Protein AF-A0A3B9HPH9-F1 (afdb_monomer)

Nearest PDB structures (foldseek):
  5h6b-assembly1_A  TM=6.277E-01  e=6.077E-06  Streptomyces sp. W007
  3d2b-assembly2_B  TM=8.649E-01  e=1.645E-03  Bacillus subtilis
  3w9u-assembly1_A  TM=7.153E-01  e=4.980E-03  Proteus mirabilis HI4320
  1ig8-assembly1_A  TM=4.641E-01  e=2.999E+00  Saccharomyces cerevisiae
  3o5b-assembly1_A  TM=4.690E-01  e=3.392E+00  Kluyveromyces lactis

Structure (mmCIF, N/CA/C/O backbone):
data_AF-A0A3B9HPH9-F1
#
_entry.id   AF-A0A3B9HPH9-F1
#
loop_
_atom_site.group_PDB
_atom_site.id
_atom_site.type_symbol
_atom_site.label_atom_id
_atom_site.label_alt_id
_atom_site.label_comp_id
_atom_site.label_asym_id
_atom_site.label_entity_id
_atom_site.label_seq_id
_atom_site.pdbx_PDB_ins_code
_atom_site.Cartn_x
_atom_site.Cartn_y
_atom_site.Cartn_z
_atom_site.occupancy
_atom_site.B_iso_or_equiv
_atom_site.auth_seq_id
_atom_site.auth_comp_id
_atom_site.auth_asym_id
_atom_site.auth_atom_id
_atom_site.pdbx_PDB_model_num
ATOM 1 N N . MET A 1 1 ? 60.632 -36.750 68.391 1.00 38.16 1 MET A N 1
ATOM 2 C CA . MET A 1 1 ? 61.030 -37.114 67.014 1.00 38.16 1 MET A CA 1
ATOM 3 C C . MET A 1 1 ? 59.780 -37.220 66.144 1.00 38.16 1 MET A C 1
ATOM 5 O O . MET A 1 1 ? 58.952 -38.070 66.415 1.00 38.16 1 MET A O 1
ATOM 9 N N . ASN A 1 2 ? 59.654 -36.315 65.165 1.00 38.56 2 ASN A N 1
ATOM 10 C CA . ASN A 1 2 ? 58.904 -36.409 63.898 1.00 38.56 2 ASN A CA 1
ATOM 11 C C . ASN A 1 2 ? 57.483 -37.022 63.851 1.00 38.56 2 ASN A C 1
ATOM 13 O O . ASN A 1 2 ? 57.345 -38.239 63.802 1.00 38.56 2 ASN A O 1
ATOM 17 N N . LYS A 1 3 ? 56.462 -36.184 63.579 1.00 37.44 3 LYS A N 1
ATOM 18 C CA . LYS A 1 3 ? 55.877 -36.015 62.219 1.00 37.44 3 LYS A CA 1
ATOM 19 C C . LYS A 1 3 ? 54.694 -35.021 62.187 1.00 37.44 3 LYS A C 1
ATOM 21 O O . LYS A 1 3 ? 53.642 -35.266 62.753 1.00 37.44 3 LYS A O 1
ATOM 26 N N . ASN A 1 4 ? 54.910 -33.929 61.449 1.00 40.41 4 ASN A N 1
ATOM 27 C CA . ASN A 1 4 ? 54.019 -33.253 60.494 1.00 40.41 4 ASN A CA 1
ATOM 28 C C . ASN A 1 4 ? 52.502 -33.154 60.763 1.00 40.41 4 ASN A C 1
ATOM 30 O O . ASN A 1 4 ? 51.742 -34.035 60.374 1.00 40.41 4 ASN A O 1
ATOM 34 N N . SER A 1 5 ? 52.050 -31.963 61.176 1.00 42.88 5 SER A N 1
ATOM 35 C CA . SER A 1 5 ? 50.717 -31.436 60.848 1.00 42.88 5 SER A CA 1
ATOM 36 C C . SER A 1 5 ? 50.855 -30.079 60.141 1.00 42.88 5 SER A C 1
ATOM 38 O O . SER A 1 5 ? 50.896 -29.018 60.765 1.00 42.88 5 SER A O 1
ATOM 40 N N . ARG A 1 6 ? 50.970 -30.094 58.814 1.00 44.00 6 ARG A N 1
ATOM 41 C CA . ARG A 1 6 ? 50.792 -28.904 57.973 1.00 44.00 6 ARG A CA 1
ATOM 42 C C . ARG A 1 6 ? 49.921 -29.273 56.781 1.00 44.00 6 ARG A C 1
ATOM 44 O O . ARG A 1 6 ? 50.058 -30.367 56.249 1.00 44.00 6 ARG A O 1
ATOM 51 N N . SER A 1 7 ? 49.123 -28.295 56.351 1.00 48.78 7 SER A N 1
ATOM 52 C CA . SER A 1 7 ? 48.393 -28.234 55.079 1.00 48.78 7 SER A CA 1
ATOM 53 C C . SER A 1 7 ? 47.026 -28.929 55.027 1.00 48.78 7 SER A C 1
ATOM 55 O O . SER A 1 7 ? 46.872 -29.962 54.385 1.00 48.78 7 SER A O 1
ATOM 57 N N . CYS A 1 8 ? 45.996 -28.293 55.593 1.00 46.16 8 CYS A N 1
ATOM 58 C CA . CYS A 1 8 ? 44.622 -28.476 55.101 1.00 46.16 8 CYS A CA 1
ATOM 59 C C . CYS A 1 8 ? 43.735 -27.249 55.388 1.00 46.16 8 CYS A C 1
ATOM 61 O O . CYS A 1 8 ? 42.650 -27.376 55.940 1.00 46.16 8 CYS A O 1
ATOM 63 N N . PHE A 1 9 ? 44.217 -26.036 55.088 1.00 42.84 9 PHE A N 1
ATOM 64 C CA . PHE A 1 9 ? 43.430 -24.808 55.316 1.00 42.84 9 PHE A CA 1
ATOM 65 C C . PHE A 1 9 ? 43.456 -23.792 54.162 1.00 42.84 9 PHE A C 1
ATOM 67 O O . PHE A 1 9 ? 42.865 -22.727 54.286 1.00 42.84 9 PHE A O 1
ATOM 74 N N . SER A 1 10 ? 44.081 -24.105 53.017 1.00 48.19 10 SER A N 1
ATOM 75 C CA . SER A 1 10 ? 44.115 -23.195 51.853 1.00 48.19 10 SER A CA 1
ATOM 76 C C . SER A 1 10 ? 43.225 -23.620 50.677 1.00 48.19 10 SER A C 1
ATOM 78 O O . SER A 1 10 ? 43.054 -22.851 49.736 1.00 48.19 10 SER A O 1
ATOM 80 N N . THR A 1 11 ? 42.603 -24.802 50.718 1.00 44.34 11 THR A N 1
ATOM 81 C CA . THR A 1 11 ? 41.829 -25.360 49.589 1.00 44.34 11 THR A CA 1
ATOM 82 C C . THR A 1 11 ? 40.310 -25.243 49.715 1.00 44.34 11 THR A C 1
ATOM 84 O O . THR A 1 11 ? 39.606 -25.580 48.764 1.00 44.34 11 THR A O 1
ATOM 87 N N . GLN A 1 12 ? 39.776 -24.742 50.837 1.00 45.06 12 GLN A N 1
ATOM 88 C CA . GLN A 1 12 ? 38.325 -24.540 50.988 1.00 45.06 12 GLN A CA 1
ATOM 89 C C . GLN A 1 12 ? 37.853 -23.115 50.666 1.00 45.06 12 GLN A C 1
ATOM 91 O O . GLN A 1 12 ? 36.741 -22.951 50.171 1.00 45.06 12 GLN A O 1
ATOM 96 N N . ILE A 1 13 ? 38.704 -22.095 50.819 1.00 48.50 13 ILE A N 1
ATOM 97 C CA . ILE A 1 13 ? 38.330 -20.707 50.483 1.00 48.50 13 ILE A CA 1
ATOM 98 C C . ILE A 1 13 ? 38.298 -20.495 48.957 1.00 48.50 13 ILE A C 1
ATOM 100 O O . ILE A 1 13 ? 37.419 -19.806 48.444 1.00 48.50 13 ILE A O 1
ATOM 104 N N . PHE A 1 14 ? 39.160 -21.180 48.196 1.00 44.84 14 PHE A N 1
ATOM 105 C CA . PHE A 1 14 ? 39.172 -21.077 46.730 1.00 44.84 14 PHE A CA 1
ATOM 106 C C . PHE A 1 14 ? 37.994 -21.775 46.028 1.00 44.84 14 PHE A C 1
ATOM 108 O O . PHE A 1 14 ? 37.660 -21.409 44.904 1.00 44.84 14 PHE A O 1
ATOM 115 N N . ARG A 1 15 ? 37.322 -22.742 46.672 1.00 45.03 15 ARG A N 1
ATOM 116 C CA . ARG A 1 15 ? 36.137 -23.413 46.100 1.00 45.03 15 ARG A CA 1
ATOM 117 C C . ARG A 1 15 ? 34.827 -22.667 46.369 1.00 45.03 15 ARG A C 1
ATOM 119 O O . ARG A 1 15 ? 33.928 -22.723 45.533 1.00 45.03 15 ARG A O 1
ATOM 126 N N . ALA A 1 16 ? 34.735 -21.927 47.476 1.00 46.00 16 ALA A N 1
ATOM 127 C CA . ALA A 1 16 ? 33.552 -21.128 47.799 1.00 46.00 16 ALA A CA 1
ATOM 128 C C . ALA A 1 16 ? 33.430 -19.871 46.913 1.00 46.00 16 ALA A C 1
ATOM 130 O O . ALA A 1 16 ? 32.334 -19.530 46.477 1.00 46.00 16 ALA A O 1
ATOM 131 N N . VAL A 1 17 ? 34.552 -19.233 46.559 1.00 49.59 17 VAL A N 1
ATOM 132 C CA . VAL A 1 17 ? 34.549 -18.042 45.686 1.00 49.59 17 VAL A CA 1
ATOM 133 C C . VAL A 1 17 ? 34.225 -18.399 44.227 1.00 49.59 17 VAL A C 1
ATOM 135 O O . VAL A 1 17 ? 33.518 -17.650 43.557 1.00 49.59 17 VAL A O 1
ATOM 138 N N . TYR A 1 18 ? 34.630 -19.581 43.747 1.00 45.41 18 TYR A N 1
ATOM 139 C CA . TYR A 1 18 ? 34.268 -20.048 42.401 1.00 45.41 18 TYR A CA 1
ATOM 140 C C . TYR A 1 18 ? 32.803 -20.496 42.273 1.00 45.41 18 TYR A C 1
ATOM 142 O O . TYR A 1 18 ? 32.224 -20.341 41.202 1.00 45.41 18 TYR A O 1
ATOM 150 N N . CYS A 1 19 ? 32.170 -20.987 43.346 1.00 42.38 19 CYS A N 1
ATOM 151 C CA . CYS A 1 19 ? 30.736 -21.302 43.313 1.00 42.38 19 CYS A CA 1
ATOM 152 C C . CYS A 1 19 ? 29.857 -20.041 43.334 1.00 42.38 19 CYS A C 1
ATOM 154 O O . CYS A 1 19 ? 28.830 -20.016 42.662 1.00 42.38 19 CYS A O 1
ATOM 156 N N . CYS A 1 20 ? 30.274 -18.967 44.016 1.00 42.81 20 CYS A N 1
ATOM 157 C CA . CYS A 1 20 ? 29.549 -17.690 43.970 1.00 42.81 20 CYS A CA 1
ATOM 158 C C . CYS A 1 20 ? 29.738 -16.932 42.643 1.00 42.81 20 CYS A C 1
ATOM 160 O O . CYS A 1 20 ? 28.831 -16.219 42.223 1.00 42.81 20 CYS A O 1
ATOM 162 N N . LEU A 1 21 ? 30.865 -17.116 41.942 1.00 46.03 21 LEU A N 1
ATOM 163 C CA . LEU A 1 21 ? 31.095 -16.507 40.622 1.00 46.03 21 LEU A CA 1
ATOM 164 C C . LEU A 1 21 ? 30.404 -17.251 39.467 1.00 46.03 21 LEU A C 1
ATOM 166 O O . LEU A 1 21 ? 30.108 -16.632 38.450 1.00 46.03 21 LEU A O 1
ATOM 170 N N . PHE A 1 22 ? 30.067 -18.535 39.628 1.00 45.09 22 PHE A N 1
ATOM 171 C CA . PHE A 1 22 ? 29.236 -19.263 38.655 1.00 45.09 22 PHE A CA 1
ATOM 172 C C . PHE A 1 22 ? 27.724 -19.075 38.861 1.00 45.09 22 PHE A C 1
ATOM 174 O O . PHE A 1 22 ? 26.949 -19.351 37.949 1.00 45.09 22 PHE A O 1
ATOM 181 N N . LEU A 1 23 ? 27.295 -18.550 40.014 1.00 44.03 23 LEU A N 1
ATOM 182 C CA . LEU A 1 23 ? 25.889 -18.220 40.294 1.00 44.03 23 LEU A CA 1
ATOM 183 C C . LEU A 1 23 ? 25.472 -16.812 39.826 1.00 44.03 23 LEU A C 1
ATOM 185 O O . LEU A 1 23 ? 24.287 -16.499 39.843 1.00 44.03 23 LEU A O 1
ATOM 189 N N . LEU A 1 24 ? 26.413 -15.983 39.357 1.00 46.28 24 LEU A N 1
ATOM 190 C CA . LEU A 1 24 ? 26.160 -14.617 38.866 1.00 46.28 24 LEU A CA 1
ATOM 191 C C . LEU A 1 24 ? 26.241 -14.467 37.334 1.00 46.28 24 LEU A C 1
ATOM 193 O O . LEU A 1 24 ? 26.074 -13.366 36.819 1.00 46.28 24 LEU A O 1
ATOM 197 N N . ALA A 1 25 ? 26.458 -15.561 36.597 1.00 44.62 25 ALA A N 1
ATOM 198 C CA . ALA A 1 25 ? 26.545 -15.557 35.132 1.00 44.62 25 ALA A CA 1
ATOM 199 C C . ALA A 1 25 ? 25.333 -16.196 34.428 1.00 44.62 25 ALA A C 1
ATOM 201 O O . ALA A 1 25 ? 25.341 -16.347 33.210 1.00 44.62 25 ALA A O 1
ATOM 202 N N . PHE A 1 26 ? 24.262 -16.512 35.161 1.00 44.88 26 PHE A N 1
ATOM 203 C CA . PHE A 1 26 ? 22.929 -16.650 34.575 1.00 44.88 26 PHE A CA 1
ATOM 204 C C . PHE A 1 26 ? 22.254 -15.276 34.582 1.00 44.88 26 PHE A C 1
ATOM 206 O O . PHE A 1 26 ? 21.241 -15.056 35.243 1.00 44.88 26 PHE A O 1
ATOM 213 N N . PHE A 1 27 ? 22.804 -14.334 33.811 1.00 47.69 27 PHE A N 1
ATOM 214 C CA . PHE A 1 27 ? 21.924 -13.343 33.210 1.00 47.69 27 PHE A CA 1
ATOM 215 C C . PHE A 1 27 ? 21.026 -14.139 32.275 1.00 47.69 27 PHE A C 1
ATOM 217 O O . PHE A 1 27 ? 21.406 -14.466 31.153 1.00 47.69 27 PHE A O 1
ATOM 224 N N . ALA A 1 28 ? 19.853 -14.518 32.783 1.00 43.53 28 ALA A N 1
ATOM 225 C CA . ALA A 1 28 ? 18.719 -14.787 31.934 1.00 43.53 28 ALA A CA 1
ATOM 226 C C . ALA A 1 28 ? 18.640 -13.589 30.988 1.00 43.53 28 ALA A C 1
ATOM 228 O O . ALA A 1 28 ? 18.292 -12.480 31.397 1.00 43.53 28 ALA A O 1
ATOM 229 N N . THR A 1 29 ? 19.032 -13.793 29.735 1.00 43.72 29 THR A N 1
ATOM 230 C CA . THR A 1 29 ? 18.535 -12.987 28.637 1.00 43.72 29 THR A CA 1
ATOM 231 C C . THR A 1 29 ? 17.036 -13.224 28.655 1.00 43.72 29 THR A C 1
ATOM 233 O O . THR A 1 29 ? 16.523 -14.140 28.020 1.00 43.72 29 THR A O 1
ATOM 236 N N . ALA A 1 30 ? 16.327 -12.457 29.488 1.00 43.31 30 ALA A N 1
ATOM 237 C CA . ALA A 1 30 ? 14.898 -12.314 29.360 1.00 43.31 30 ALA A CA 1
ATOM 238 C C . ALA A 1 30 ? 14.701 -11.951 27.895 1.00 43.31 30 ALA A C 1
ATOM 240 O O . ALA A 1 30 ? 15.224 -10.931 27.438 1.00 43.31 30 ALA A O 1
ATOM 241 N N . ALA A 1 31 ? 14.084 -12.858 27.137 1.00 48.31 31 ALA A N 1
ATOM 242 C CA . ALA A 1 31 ? 13.695 -12.567 25.778 1.00 48.31 31 ALA A CA 1
ATOM 243 C C . ALA A 1 31 ? 12.883 -11.277 25.872 1.00 48.31 31 ALA A C 1
ATOM 245 O O . ALA A 1 31 ? 11.821 -11.260 26.496 1.00 48.31 31 ALA A O 1
ATOM 246 N N . VAL A 1 32 ? 13.447 -10.178 25.371 1.00 54.03 32 VAL A N 1
ATOM 247 C CA . VAL A 1 32 ? 12.735 -8.910 25.286 1.00 54.03 32 VAL A CA 1
ATOM 248 C C . VAL A 1 32 ? 11.614 -9.184 24.299 1.00 54.03 32 VAL A C 1
ATOM 250 O O . VAL A 1 32 ? 11.836 -9.239 23.091 1.00 54.03 32 VAL A O 1
ATOM 253 N N . HIS A 1 33 ? 10.434 -9.497 24.825 1.00 67.44 33 HIS A N 1
ATOM 254 C CA . HIS A 1 33 ? 9.254 -9.665 24.006 1.00 67.44 33 HIS A CA 1
ATOM 255 C C . HIS A 1 33 ? 8.931 -8.303 23.404 1.00 67.44 33 HIS A C 1
ATOM 257 O O . HIS A 1 33 ? 8.853 -7.307 24.122 1.00 67.44 33 HIS A O 1
ATOM 263 N N . ALA A 1 34 ? 8.788 -8.272 22.082 1.00 84.50 34 ALA A N 1
ATOM 264 C CA . ALA A 1 34 ? 8.321 -7.089 21.387 1.00 84.50 34 ALA A CA 1
ATOM 265 C C . ALA A 1 34 ? 6.957 -6.674 21.957 1.00 84.50 34 ALA A C 1
ATOM 267 O O . ALA A 1 34 ? 6.054 -7.502 22.101 1.00 84.50 34 ALA A O 1
ATOM 268 N N . GLU A 1 35 ? 6.832 -5.399 22.301 1.00 92.25 35 GLU A N 1
ATOM 269 C CA . GLU A 1 35 ? 5.632 -4.796 22.865 1.00 92.25 35 GLU A CA 1
ATOM 270 C C . GLU A 1 35 ? 5.069 -3.774 21.879 1.00 92.25 35 GLU A C 1
ATOM 272 O O . GLU A 1 35 ? 5.818 -3.082 21.188 1.00 92.25 35 GLU A O 1
ATOM 277 N N . LEU A 1 36 ? 3.740 -3.686 21.824 1.00 97.38 36 LEU A N 1
ATOM 278 C CA . LEU A 1 36 ? 3.032 -2.663 21.070 1.00 97.38 36 LEU A CA 1
ATOM 279 C C . LEU A 1 36 ? 2.652 -1.510 22.001 1.00 97.38 36 LEU A C 1
ATOM 281 O O . LEU A 1 36 ? 1.795 -1.669 22.870 1.00 97.38 36 LEU A O 1
ATOM 285 N N . LEU A 1 37 ? 3.243 -0.343 21.772 1.00 98.00 37 LEU A N 1
ATOM 286 C CA . LEU A 1 37 ? 3.056 0.858 22.577 1.00 98.00 37 LEU A CA 1
ATOM 287 C C . LEU A 1 37 ? 2.224 1.899 21.826 1.00 98.00 37 LEU A C 1
ATOM 289 O O . LEU A 1 37 ? 2.407 2.100 20.627 1.00 98.00 37 LEU A O 1
ATOM 293 N N . VAL A 1 38 ? 1.352 2.609 22.545 1.00 98.31 38 VAL A N 1
ATOM 294 C CA . VAL A 1 38 ? 0.769 3.875 22.071 1.00 98.31 38 VAL A CA 1
ATOM 295 C C . VAL A 1 38 ? 1.721 4.989 22.494 1.00 98.31 38 VAL A C 1
ATOM 297 O O . VAL A 1 38 ? 1.822 5.297 23.678 1.00 98.31 38 VAL A O 1
ATOM 300 N N . VAL A 1 39 ? 2.444 5.566 21.537 1.00 98.12 39 VAL A N 1
ATOM 301 C CA . VAL A 1 39 ? 3.460 6.599 21.798 1.00 98.12 39 VAL A CA 1
ATOM 302 C C . VAL A 1 39 ? 2.810 7.963 21.995 1.00 98.12 39 VAL A C 1
ATOM 304 O O . VAL A 1 39 ? 3.183 8.719 22.890 1.00 98.12 39 VAL A O 1
ATOM 307 N N . SER A 1 40 ? 1.839 8.288 21.147 1.00 98.19 40 SER A N 1
ATOM 308 C CA . SER A 1 40 ? 1.082 9.533 21.217 1.00 98.19 40 SER A CA 1
ATOM 309 C C . SER A 1 40 ? -0.265 9.388 20.517 1.00 98.19 40 SER A C 1
ATOM 311 O O . SER A 1 40 ? -0.502 8.445 19.758 1.00 98.19 40 SER A O 1
ATOM 313 N N . GLU A 1 41 ? -1.156 10.344 20.762 1.00 97.38 41 GLU A N 1
ATOM 314 C CA . GLU A 1 41 ? -2.417 10.473 20.044 1.00 97.38 41 GLU A CA 1
ATOM 315 C C . GLU A 1 41 ? -2.647 11.918 19.594 1.00 97.38 41 GLU A C 1
ATOM 317 O O . GLU A 1 41 ? -2.218 12.874 20.241 1.00 97.38 41 GLU A O 1
ATOM 322 N N . VAL A 1 42 ? -3.334 12.066 18.464 1.00 97.25 42 VAL A N 1
ATOM 323 C CA . VAL A 1 42 ? -3.804 13.340 17.918 1.00 97.25 42 VAL A CA 1
ATOM 324 C C . VAL A 1 42 ? -5.326 13.295 17.854 1.00 97.25 42 VAL A C 1
ATOM 326 O O . VAL A 1 42 ? -5.899 12.312 17.377 1.00 97.25 42 VAL A O 1
ATOM 329 N N . THR A 1 43 ? -5.982 14.353 18.330 1.00 96.81 43 THR A N 1
ATOM 330 C CA . THR A 1 43 ? -7.447 14.481 18.386 1.00 96.81 43 THR A CA 1
ATOM 331 C C . THR A 1 43 ? -7.903 15.882 17.961 1.00 96.81 43 THR A C 1
ATOM 333 O O . THR A 1 43 ? -7.098 16.795 17.753 1.00 96.81 43 THR A O 1
ATOM 336 N N . GLY A 1 44 ? -9.218 16.072 17.829 1.00 92.94 44 GLY A N 1
ATOM 337 C CA . GLY A 1 44 ? -9.819 17.376 17.551 1.00 92.94 44 GLY A CA 1
ATOM 338 C C . GLY A 1 44 ? -9.551 17.865 16.126 1.00 92.94 44 GLY A C 1
ATOM 339 O O . GLY A 1 44 ? -9.655 17.107 15.163 1.00 92.94 44 GLY A O 1
ATOM 340 N N . ARG A 1 45 ? -9.226 19.157 15.973 1.00 89.50 45 ARG A N 1
ATOM 341 C CA . ARG A 1 45 ? -8.977 19.759 14.649 1.00 89.50 45 ARG A CA 1
ATOM 342 C C . ARG A 1 45 ? -7.805 19.091 13.927 1.00 89.50 45 ARG A C 1
ATOM 344 O O . ARG A 1 45 ? -7.840 18.962 12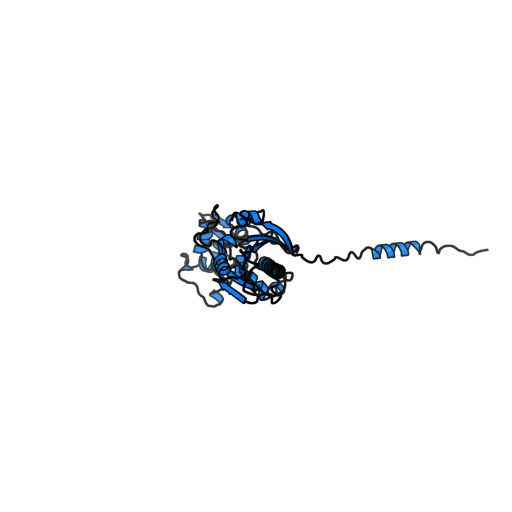.713 1.00 89.50 45 ARG A O 1
ATOM 351 N N . ASP A 1 46 ? -6.810 18.637 14.680 1.00 92.12 46 ASP A N 1
ATOM 352 C CA . ASP A 1 46 ? -5.561 18.102 14.142 1.00 92.12 46 ASP A CA 1
ATOM 353 C C . ASP A 1 46 ? -5.667 16.664 13.626 1.00 92.12 46 ASP A C 1
ATOM 355 O O . ASP A 1 46 ? -4.769 16.200 12.926 1.00 92.12 46 ASP A O 1
ATOM 359 N N . SER A 1 47 ? -6.749 15.957 13.963 1.00 94.31 47 SER A N 1
ATOM 360 C CA . SER A 1 47 ? -7.051 14.628 13.432 1.00 94.31 47 SER A CA 1
ATOM 361 C C . SER A 1 47 ? -8.178 14.635 12.399 1.00 94.31 47 SER A C 1
ATOM 363 O O . SER A 1 47 ? -8.322 13.647 11.682 1.00 94.31 47 SER A O 1
ATOM 365 N N . ASN A 1 48 ? -8.965 15.717 12.302 1.00 92.88 48 ASN A N 1
ATOM 366 C CA . ASN A 1 48 ? -10.116 15.832 11.400 1.00 92.88 48 ASN A CA 1
ATOM 367 C C . ASN A 1 48 ? -9.716 15.483 9.952 1.00 92.88 48 ASN A C 1
ATOM 369 O O . ASN A 1 48 ? -8.756 16.058 9.449 1.00 92.88 48 ASN A O 1
ATOM 373 N N . PRO A 1 49 ? -10.409 14.551 9.266 1.00 94.12 49 PRO A N 1
ATOM 374 C CA . PRO A 1 49 ? -11.750 14.018 9.565 1.00 94.12 49 PRO A CA 1
ATOM 375 C C . PRO A 1 49 ? -11.790 12.750 10.416 1.00 94.12 49 PRO A C 1
ATOM 377 O O . PRO A 1 49 ? -12.859 12.172 10.610 1.00 94.12 49 PRO A O 1
ATOM 380 N N . TRP A 1 50 ? -10.650 12.310 10.935 1.00 97.19 50 TRP A N 1
ATOM 381 C CA . TRP A 1 50 ? -10.593 11.253 11.934 1.00 97.19 50 TRP A CA 1
ATOM 382 C C . TRP A 1 50 ? -10.928 11.809 13.319 1.00 97.19 50 TRP A C 1
ATOM 384 O O . TRP A 1 50 ? -10.549 12.926 13.677 1.00 97.19 50 TRP A O 1
ATOM 394 N N . GLU A 1 51 ? -11.622 11.008 14.123 1.00 97.38 51 GLU A N 1
ATOM 395 C CA . GLU A 1 51 ? -11.910 11.346 15.522 1.00 97.38 51 GLU A CA 1
ATOM 396 C C . GLU A 1 51 ? -10.624 11.334 16.354 1.00 97.38 51 GLU A C 1
ATOM 398 O O . GLU A 1 51 ? -10.423 12.183 17.222 1.00 97.38 51 GLU A O 1
ATOM 403 N N . ARG A 1 52 ? -9.743 10.377 16.046 1.00 98.19 52 ARG A N 1
ATOM 404 C CA . ARG A 1 52 ? -8.453 10.187 16.703 1.00 98.19 52 ARG A CA 1
ATOM 405 C C . ARG A 1 52 ? -7.460 9.507 15.766 1.00 98.19 52 ARG A C 1
ATOM 407 O O . ARG A 1 52 ? -7.842 8.675 14.943 1.00 98.19 52 ARG A O 1
ATOM 414 N N . ILE A 1 53 ? -6.179 9.821 15.924 1.00 98.81 53 ILE A N 1
ATOM 415 C CA . ILE A 1 53 ? -5.066 9.109 15.290 1.00 98.81 53 ILE A CA 1
ATOM 416 C C . ILE A 1 53 ? -4.065 8.735 16.381 1.00 98.81 53 ILE A C 1
ATOM 418 O O . ILE A 1 53 ? -3.567 9.615 17.073 1.00 98.81 53 ILE A O 1
ATOM 422 N N . GLU A 1 54 ? -3.776 7.447 16.540 1.00 98.81 54 GLU A N 1
ATOM 423 C CA . GLU A 1 54 ? -2.742 6.950 17.454 1.00 98.81 54 GLU A CA 1
ATOM 424 C C . GLU A 1 54 ? -1.446 6.693 16.680 1.00 98.81 54 GLU A C 1
ATOM 426 O O . GLU A 1 54 ? -1.470 6.024 15.644 1.00 98.81 54 GLU A O 1
ATOM 431 N N . LEU A 1 55 ? -0.320 7.181 17.200 1.00 98.88 55 LEU A N 1
ATOM 432 C CA . LEU A 1 55 ? 1.012 6.733 16.810 1.00 98.88 55 LEU A CA 1
ATOM 433 C C . LEU A 1 55 ? 1.371 5.503 17.639 1.00 98.88 55 LEU A C 1
ATOM 435 O O . LEU A 1 55 ? 1.508 5.580 18.861 1.00 98.88 55 LEU A O 1
ATOM 439 N N . LEU A 1 56 ? 1.523 4.372 16.961 1.00 98.88 56 LEU A N 1
ATOM 440 C CA . LEU A 1 56 ? 1.867 3.091 17.561 1.00 98.88 56 LEU A CA 1
ATOM 441 C C . LEU A 1 56 ? 3.318 2.731 17.240 1.00 98.88 56 LEU A C 1
ATOM 443 O O . LEU A 1 56 ? 3.761 2.937 16.109 1.00 98.88 56 LEU A O 1
ATOM 447 N N . GLU A 1 57 ? 4.021 2.157 18.213 1.00 98.69 57 GLU A N 1
ATOM 448 C CA . GLU A 1 57 ? 5.387 1.640 18.081 1.00 98.69 57 GLU A CA 1
ATOM 449 C C . GLU A 1 57 ? 5.438 0.157 18.467 1.00 98.69 57 GLU A C 1
ATOM 451 O O . GLU A 1 57 ? 4.916 -0.233 19.508 1.00 98.69 57 GLU A O 1
ATOM 456 N N . ASP A 1 58 ? 6.083 -0.665 17.640 1.00 98.31 58 ASP A N 1
ATOM 457 C CA . ASP A 1 58 ? 6.472 -2.037 17.985 1.00 98.31 58 ASP A CA 1
ATOM 458 C C . ASP A 1 58 ? 7.956 -2.068 18.377 1.00 98.31 58 ASP A C 1
ATOM 460 O O . ASP A 1 58 ? 8.831 -1.722 17.581 1.00 98.31 58 ASP A O 1
ATOM 464 N N . THR A 1 59 ? 8.260 -2.484 19.605 1.00 97.38 59 THR A N 1
ATOM 465 C CA . THR A 1 59 ? 9.632 -2.444 20.138 1.00 97.38 59 THR A CA 1
ATOM 466 C C . THR A 1 59 ? 10.554 -3.538 19.585 1.00 97.38 59 THR A C 1
ATOM 468 O O . THR A 1 59 ? 11.728 -3.590 19.960 1.00 97.38 59 THR A O 1
ATOM 471 N N . SER A 1 60 ? 10.072 -4.392 18.671 1.00 96.25 60 SER A N 1
ATOM 472 C CA . SER A 1 60 ? 10.884 -5.415 18.010 1.00 96.25 60 SER A CA 1
ATOM 473 C C . SER A 1 60 ? 12.151 -4.813 17.380 1.00 96.25 60 SER A C 1
ATOM 475 O O . SER A 1 60 ? 12.072 -3.884 16.564 1.00 96.25 60 SER A O 1
ATOM 477 N N . PRO A 1 61 ? 13.342 -5.373 17.670 1.00 96.06 61 PRO A N 1
ATOM 478 C CA . PRO A 1 61 ? 14.601 -4.881 17.114 1.00 96.06 61 PRO A CA 1
ATOM 479 C C . PRO A 1 61 ? 14.762 -5.199 15.620 1.00 96.06 61 PRO A C 1
ATOM 481 O O . PRO A 1 61 ? 15.694 -4.706 14.991 1.00 96.06 61 PRO A O 1
ATOM 484 N N . HIS A 1 62 ? 13.879 -6.021 15.045 1.00 96.38 62 HIS A N 1
ATOM 485 C CA . HIS A 1 62 ? 13.949 -6.434 13.644 1.00 96.38 62 HIS A CA 1
ATOM 486 C C . HIS A 1 62 ? 13.395 -5.393 12.662 1.00 96.38 62 HIS A C 1
ATOM 488 O O . HIS A 1 62 ? 13.607 -5.503 11.453 1.00 96.38 62 HIS A O 1
ATOM 494 N N . PHE A 1 63 ? 12.701 -4.367 13.157 1.00 97.88 63 PHE A N 1
ATOM 495 C CA . PHE A 1 63 ? 12.372 -3.208 12.340 1.00 97.88 63 PHE A CA 1
ATOM 496 C C . PHE A 1 63 ? 13.624 -2.389 12.026 1.00 97.88 63 PHE A C 1
ATOM 498 O O . PHE A 1 63 ? 14.491 -2.198 12.874 1.00 97.88 63 PHE A O 1
ATOM 505 N N . THR A 1 64 ? 13.671 -1.810 10.828 1.00 96.88 64 THR A N 1
ATOM 506 C CA . THR A 1 64 ? 14.807 -1.011 10.344 1.00 96.88 64 THR A CA 1
ATOM 507 C C . THR A 1 64 ? 14.403 0.402 9.919 1.00 96.88 64 THR A C 1
ATOM 509 O O . THR A 1 64 ? 13.243 0.674 9.596 1.00 96.88 64 THR A O 1
ATOM 512 N N . ALA A 1 65 ? 15.352 1.330 9.888 1.00 97.38 65 ALA A N 1
ATOM 513 C CA . ALA A 1 65 ? 15.136 2.620 9.254 1.00 97.38 65 ALA A CA 1
ATOM 514 C C . ALA A 1 65 ? 15.147 2.441 7.728 1.00 97.38 65 ALA A C 1
ATOM 516 O O . ALA A 1 65 ? 16.163 2.080 7.137 1.00 97.38 65 ALA A O 1
ATOM 517 N N . GLU A 1 66 ? 14.008 2.692 7.083 1.00 97.06 66 GLU A N 1
ATOM 518 C CA . GLU A 1 66 ? 13.897 2.637 5.625 1.00 97.06 66 GLU A CA 1
ATOM 519 C C . GLU A 1 66 ? 14.306 3.974 4.989 1.00 97.06 66 GLU A C 1
ATOM 521 O O . GLU A 1 66 ? 14.063 5.053 5.536 1.00 97.06 66 GLU A O 1
ATOM 526 N N . ASN A 1 67 ? 14.922 3.911 3.807 1.00 96.44 67 ASN A N 1
ATOM 527 C CA . ASN A 1 67 ? 15.308 5.097 3.048 1.00 96.44 67 ASN A CA 1
ATOM 528 C C . ASN A 1 67 ? 14.154 5.584 2.171 1.00 96.44 67 ASN A C 1
ATOM 530 O O . ASN A 1 67 ? 13.589 4.818 1.400 1.00 96.44 67 ASN A O 1
ATOM 534 N N . PHE A 1 68 ? 13.878 6.887 2.222 1.00 96.75 68 PHE A N 1
ATOM 535 C CA . PHE A 1 68 ? 12.764 7.503 1.505 1.00 96.75 68 PHE A CA 1
ATOM 536 C C . PHE A 1 68 ? 13.228 8.243 0.253 1.00 96.75 68 PHE A C 1
ATOM 538 O O . PHE A 1 68 ? 14.070 9.147 0.329 1.00 96.75 68 PHE A O 1
ATOM 545 N N . HIS A 1 69 ? 12.563 7.981 -0.871 1.00 95.94 69 HIS A N 1
ATOM 546 C CA . HIS A 1 69 ? 12.536 8.932 -1.978 1.00 95.94 69 HIS A CA 1
ATOM 547 C C . HIS A 1 69 ? 11.905 10.257 -1.519 1.00 95.94 69 HIS A C 1
ATOM 549 O O . HIS A 1 69 ? 10.999 10.264 -0.686 1.00 95.94 69 HIS A O 1
ATOM 555 N N . LEU A 1 70 ? 12.368 11.396 -2.051 1.00 94.19 70 LEU A N 1
ATOM 556 C CA . LEU A 1 70 ? 11.929 12.725 -1.599 1.00 94.19 70 LEU A CA 1
ATOM 557 C C . LEU A 1 70 ? 10.401 12.881 -1.647 1.00 94.19 70 LEU A C 1
ATOM 559 O O . LEU A 1 70 ? 9.807 13.325 -0.669 1.00 94.19 70 LEU A O 1
ATOM 563 N N . LYS A 1 71 ? 9.779 12.449 -2.750 1.00 92.44 71 LYS A N 1
ATOM 564 C CA . LYS A 1 71 ? 8.318 12.469 -2.942 1.00 92.44 71 LYS A CA 1
ATOM 565 C C . LYS A 1 71 ? 7.559 11.349 -2.211 1.00 92.44 71 LYS A C 1
ATOM 567 O O . LYS A 1 71 ? 6.340 11.331 -2.266 1.00 92.44 71 LYS A O 1
ATOM 572 N N . SER A 1 72 ? 8.262 10.423 -1.556 1.00 93.00 72 SER A N 1
ATOM 573 C CA . SER A 1 72 ? 7.661 9.343 -0.754 1.00 93.00 72 SER A CA 1
ATOM 574 C C . SER A 1 72 ? 7.678 9.637 0.744 1.00 93.00 72 SER A C 1
ATOM 576 O O . SER A 1 72 ? 7.204 8.819 1.527 1.00 93.00 72 SER A O 1
ATOM 578 N N . ARG A 1 73 ? 8.269 10.759 1.167 1.00 95.75 73 ARG A N 1
ATOM 579 C CA . ARG A 1 73 ? 8.233 11.203 2.565 1.00 95.75 73 ARG A CA 1
ATOM 580 C C . ARG A 1 73 ? 6.805 11.571 2.953 1.00 95.75 73 ARG A C 1
ATOM 582 O O . ARG A 1 73 ? 6.044 12.029 2.107 1.00 95.75 73 ARG A O 1
ATOM 589 N N . GLN A 1 74 ? 6.472 11.433 4.233 1.00 96.00 74 GLN A N 1
ATOM 590 C CA . GLN A 1 74 ? 5.154 11.825 4.731 1.00 96.00 74 GLN A CA 1
ATOM 591 C C . GLN A 1 74 ? 5.000 13.346 4.643 1.00 96.00 74 GLN A C 1
ATOM 593 O O . GLN A 1 74 ? 5.667 14.090 5.360 1.00 96.00 74 GLN A O 1
ATOM 598 N N . ASN A 1 75 ? 4.159 13.802 3.722 1.00 93.31 75 ASN A N 1
ATOM 599 C CA . ASN A 1 75 ? 3.971 15.214 3.389 1.00 93.31 75 ASN A CA 1
ATOM 600 C C . ASN A 1 75 ? 2.508 15.670 3.482 1.00 93.31 75 ASN A C 1
ATOM 602 O O . ASN A 1 75 ? 2.234 16.835 3.219 1.00 93.31 75 ASN A O 1
ATOM 606 N N . HIS A 1 76 ? 1.579 14.782 3.846 1.00 95.38 76 HIS A N 1
ATOM 607 C CA . HIS A 1 76 ? 0.223 15.186 4.215 1.00 95.38 76 HIS A CA 1
ATOM 608 C C . HIS A 1 76 ? 0.272 15.830 5.603 1.00 95.38 76 HIS A C 1
ATOM 610 O O . HIS A 1 76 ? 0.813 15.223 6.530 1.00 95.38 76 HIS A O 1
ATOM 616 N N . SER A 1 77 ? -0.328 17.014 5.754 1.00 93.69 77 SER A N 1
ATOM 617 C CA . SER A 1 77 ? -0.267 17.841 6.970 1.00 93.69 77 SER A CA 1
ATOM 618 C C . SER A 1 77 ? -0.556 17.058 8.267 1.00 93.69 77 SER A C 1
ATOM 620 O O . SER A 1 77 ? 0.289 16.977 9.161 1.00 93.69 77 SER A O 1
ATOM 622 N N . ILE A 1 78 ? -1.711 16.390 8.327 1.00 95.56 78 ILE A N 1
ATOM 623 C CA . ILE A 1 78 ? -2.161 15.556 9.452 1.00 95.56 78 ILE A CA 1
ATOM 624 C C . ILE A 1 78 ? -1.212 14.382 9.712 1.00 95.56 78 ILE A C 1
ATOM 626 O O . ILE A 1 78 ? -0.842 14.119 10.854 1.00 95.56 78 ILE A O 1
ATOM 630 N N . ILE A 1 79 ? -0.799 13.672 8.660 1.00 97.38 79 ILE A N 1
ATOM 631 C CA . ILE A 1 79 ? 0.045 12.476 8.783 1.00 97.38 79 ILE A CA 1
ATOM 632 C C . ILE A 1 79 ? 1.429 12.842 9.316 1.00 97.38 79 ILE A C 1
ATOM 634 O O . ILE A 1 79 ? 1.942 12.186 10.220 1.00 97.38 79 ILE A O 1
ATOM 638 N N . GLN A 1 80 ? 2.023 13.911 8.785 1.00 96.06 80 GLN A N 1
ATOM 639 C CA . GLN A 1 80 ? 3.320 14.399 9.236 1.00 96.06 80 GLN A CA 1
ATOM 640 C C . GLN A 1 80 ? 3.263 14.841 10.702 1.00 96.06 80 GLN A C 1
ATOM 642 O O . GLN A 1 80 ? 4.175 14.527 11.468 1.00 96.06 80 GLN A O 1
ATOM 647 N N . LYS A 1 81 ? 2.182 15.525 11.101 1.00 95.81 81 LYS A N 1
ATOM 648 C CA . LYS A 1 81 ? 1.950 15.928 12.491 1.00 95.81 81 LYS A CA 1
ATOM 649 C C . LYS A 1 81 ? 1.803 14.720 13.416 1.00 95.81 81 LYS A C 1
ATOM 651 O O . LYS A 1 81 ? 2.459 14.680 14.451 1.00 95.81 81 LYS A O 1
ATOM 656 N N . ALA A 1 82 ? 1.015 13.721 13.024 1.00 98.00 82 ALA A N 1
ATOM 657 C CA . ALA A 1 82 ? 0.797 12.512 13.817 1.00 98.00 82 ALA A CA 1
ATOM 658 C C . ALA A 1 82 ? 2.068 11.660 13.982 1.00 98.00 82 ALA A C 1
ATOM 660 O O . ALA A 1 82 ? 2.314 11.135 15.063 1.00 98.00 82 ALA A O 1
ATOM 661 N N . PHE A 1 83 ? 2.917 11.565 12.954 1.00 98.19 83 PHE A N 1
ATOM 662 C CA . PHE A 1 83 ? 4.226 10.911 13.081 1.00 98.19 83 PHE A CA 1
ATOM 663 C C . PHE A 1 83 ? 5.280 11.762 13.801 1.00 98.19 83 PHE A C 1
ATOM 665 O O . PHE A 1 83 ? 6.305 11.222 14.213 1.00 98.19 83 PHE A O 1
ATOM 672 N N . ASN A 1 84 ? 5.083 13.081 13.897 1.00 96.50 84 ASN A N 1
ATOM 673 C CA . ASN A 1 84 ? 6.092 14.057 14.324 1.00 96.50 84 ASN A CA 1
ATOM 674 C C . ASN A 1 84 ? 7.405 14.005 13.502 1.00 96.50 84 ASN A C 1
ATOM 676 O O . ASN A 1 84 ? 8.486 14.366 13.963 1.00 96.50 84 ASN A O 1
ATOM 680 N N . THR A 1 85 ? 7.335 13.510 12.265 1.00 97.31 85 THR A N 1
ATOM 681 C CA . THR A 1 85 ? 8.444 13.448 11.303 1.00 97.31 85 THR A CA 1
ATOM 682 C C . THR A 1 85 ? 7.896 13.114 9.917 1.00 97.31 85 THR A C 1
ATOM 684 O O . THR A 1 85 ? 6.824 12.528 9.784 1.00 97.31 85 THR A O 1
ATOM 687 N N . ASN A 1 86 ? 8.648 13.440 8.863 1.00 97.56 86 ASN A N 1
ATOM 688 C CA . ASN A 1 86 ? 8.331 12.998 7.501 1.00 97.56 86 ASN A CA 1
ATOM 689 C C . ASN A 1 86 ? 9.043 11.700 7.077 1.00 97.56 86 ASN A C 1
ATOM 691 O O . ASN A 1 86 ? 8.844 11.229 5.955 1.00 97.56 86 ASN A O 1
ATOM 695 N N . LYS A 1 87 ? 9.875 11.131 7.957 1.00 97.88 87 LYS A N 1
ATOM 696 C CA . LYS A 1 87 ? 10.617 9.877 7.750 1.00 97.88 87 LYS A CA 1
ATOM 697 C C . LYS A 1 87 ? 10.493 8.972 8.983 1.00 97.88 87 LYS A C 1
ATOM 699 O O . LYS A 1 87 ? 11.485 8.760 9.683 1.00 97.88 87 LYS A O 1
ATOM 704 N N . PRO A 1 88 ? 9.286 8.498 9.318 1.00 98.31 88 PRO A N 1
ATOM 705 C CA . PRO A 1 88 ? 9.113 7.630 10.477 1.00 98.31 88 PRO A CA 1
ATOM 706 C C . PRO A 1 88 ? 9.868 6.306 10.289 1.00 98.31 88 PRO A C 1
ATOM 708 O O . PRO A 1 88 ? 9.935 5.758 9.187 1.00 98.31 88 PRO A O 1
ATOM 711 N N . HIS A 1 89 ? 10.428 5.784 11.381 1.00 98.44 89 HIS A N 1
ATOM 712 C CA . HIS A 1 89 ? 11.042 4.454 11.413 1.00 98.44 89 HIS A CA 1
ATOM 713 C C . HIS A 1 89 ? 9.996 3.371 11.112 1.00 98.44 89 HIS A C 1
ATOM 715 O O . HIS A 1 89 ? 8.836 3.523 11.487 1.00 98.44 89 HIS A O 1
ATOM 721 N N . SER A 1 90 ? 10.386 2.233 10.525 1.00 98.38 90 SER A N 1
ATOM 722 C CA . SER A 1 90 ? 9.439 1.145 10.205 1.00 98.38 90 SER A CA 1
ATOM 723 C C . SER A 1 90 ? 8.798 0.461 11.416 1.00 98.38 90 SER A C 1
ATOM 725 O O . SER A 1 90 ? 7.883 -0.332 11.252 1.00 98.38 90 SER A O 1
ATOM 727 N N . ARG A 1 91 ? 9.213 0.805 12.635 1.00 98.50 91 ARG A N 1
ATOM 728 C CA . ARG A 1 91 ? 8.562 0.322 13.860 1.00 98.50 91 ARG A CA 1
ATOM 729 C C . ARG A 1 91 ? 7.298 1.107 14.202 1.00 98.50 91 ARG A C 1
ATOM 731 O O . ARG A 1 91 ? 6.480 0.642 14.983 1.00 98.50 91 ARG A O 1
ATOM 738 N N . ASN A 1 92 ? 7.161 2.285 13.595 1.00 98.81 92 ASN A N 1
ATOM 739 C CA . ASN A 1 92 ? 6.097 3.236 13.848 1.00 98.81 92 ASN A CA 1
ATOM 740 C C . ASN A 1 92 ? 5.027 3.140 12.766 1.00 98.81 92 ASN A C 1
ATOM 742 O O . ASN A 1 92 ? 5.341 3.041 11.583 1.00 98.81 92 ASN A O 1
ATOM 746 N N . PHE A 1 93 ? 3.763 3.238 13.142 1.00 98.88 93 PHE A N 1
ATOM 747 C CA . PHE A 1 93 ? 2.652 3.352 12.200 1.00 98.88 93 PHE A CA 1
ATOM 748 C C . PHE A 1 93 ? 1.503 4.114 12.852 1.00 98.88 93 PHE A C 1
ATOM 750 O O . PHE A 1 93 ? 1.452 4.247 14.073 1.00 98.88 93 PHE A O 1
ATOM 757 N N . LEU A 1 94 ? 0.584 4.629 12.038 1.00 98.94 94 LEU A N 1
ATOM 758 C CA . LEU A 1 94 ? -0.592 5.323 12.550 1.00 98.94 94 LEU A CA 1
ATOM 759 C C . LEU A 1 94 ? -1.818 4.428 12.452 1.00 98.94 94 LEU A C 1
ATOM 761 O O . LEU A 1 94 ? -2.079 3.840 11.398 1.00 98.94 94 LEU A O 1
ATOM 765 N N . LEU A 1 95 ? -2.602 4.389 13.526 1.00 98.94 95 LEU A N 1
ATOM 766 C CA . LEU A 1 95 ? -3.950 3.840 13.520 1.00 98.94 95 LEU A CA 1
ATOM 767 C C . LEU A 1 95 ? -4.958 4.979 13.633 1.00 98.94 95 LEU A C 1
ATOM 769 O O . LEU A 1 95 ? -5.001 5.715 14.616 1.00 98.94 95 LEU A O 1
ATOM 773 N N . HIS A 1 96 ? -5.785 5.105 12.609 1.00 98.88 96 HIS A N 1
ATOM 774 C CA . HIS A 1 96 ? -6.817 6.116 12.501 1.00 98.88 96 HIS A CA 1
ATOM 775 C C . HIS A 1 96 ? -8.153 5.553 12.978 1.00 98.88 96 HIS A C 1
ATOM 777 O O . HIS A 1 96 ? -8.541 4.450 12.589 1.00 98.88 96 HIS A O 1
ATOM 783 N N . PHE A 1 97 ? -8.867 6.335 13.779 1.00 98.81 97 PHE A N 1
ATOM 784 C CA . PHE A 1 97 ? -10.170 6.016 14.346 1.00 98.81 97 PHE A CA 1
ATOM 785 C C . PHE A 1 97 ? -11.205 6.938 13.712 1.00 98.81 97 PHE A C 1
ATOM 787 O O . PHE A 1 97 ? -11.110 8.165 13.821 1.00 98.81 97 PHE A O 1
ATOM 794 N N . ALA A 1 98 ? -12.178 6.364 13.010 1.00 98.38 98 ALA A N 1
ATOM 795 C CA . ALA A 1 98 ? -13.237 7.153 12.398 1.00 98.38 98 ALA A CA 1
ATOM 796 C C . ALA A 1 98 ? -14.219 7.696 13.452 1.00 98.38 98 ALA A C 1
ATOM 798 O O . ALA A 1 98 ? -14.317 7.131 14.545 1.00 98.38 98 ALA A O 1
ATOM 799 N N . PRO A 1 99 ? -14.986 8.753 13.137 1.00 97.06 99 PRO A N 1
ATOM 800 C CA . PRO A 1 99 ? -16.080 9.198 13.992 1.00 97.06 99 PRO A CA 1
ATOM 801 C C . PRO A 1 99 ? -17.026 8.054 14.355 1.00 97.06 99 PRO A C 1
ATOM 803 O O . PRO A 1 99 ? -17.411 7.266 13.489 1.00 97.06 99 PRO A O 1
ATOM 806 N N . ASN A 1 100 ? -17.424 7.984 15.626 1.00 95.62 100 ASN A N 1
ATOM 807 C CA . ASN A 1 100 ? -18.319 6.946 16.151 1.00 95.62 100 ASN A CA 1
ATOM 808 C C . ASN A 1 100 ? -17.760 5.513 16.057 1.00 95.62 100 ASN A C 1
ATOM 810 O O . ASN A 1 100 ? -18.530 4.550 16.091 1.00 95.62 100 ASN A O 1
ATOM 814 N N . TRP A 1 101 ? -16.436 5.333 15.987 1.00 96.81 101 TRP A N 1
ATOM 815 C CA . TRP A 1 101 ? -15.813 4.002 15.941 1.00 96.81 101 TRP A CA 1
ATOM 816 C C . TRP A 1 101 ? -16.218 3.096 17.117 1.00 96.81 101 TRP A C 1
ATOM 818 O O . TRP A 1 101 ? -16.183 1.877 16.981 1.00 96.81 101 TRP A O 1
ATOM 828 N N . ASN A 1 102 ? -16.607 3.660 18.262 1.00 94.19 102 ASN A N 1
ATOM 829 C CA . ASN A 1 102 ? -17.054 2.935 19.456 1.00 94.19 102 ASN A CA 1
ATOM 830 C C . ASN A 1 102 ? -18.586 2.805 19.572 1.00 94.19 102 ASN A C 1
ATOM 832 O O . ASN A 1 102 ? -19.080 2.247 20.549 1.00 94.19 102 ASN A O 1
ATOM 836 N N . LYS A 1 103 ? -19.347 3.322 18.603 1.00 87.69 103 LYS A N 1
ATOM 837 C CA . LYS A 1 103 ? -20.817 3.338 18.592 1.00 87.69 103 LYS A CA 1
ATOM 838 C C . LYS A 1 103 ? -21.328 2.699 17.306 1.00 87.69 103 LYS A C 1
ATOM 840 O O . LYS A 1 103 ? -21.878 3.370 16.436 1.00 87.69 103 LYS A O 1
ATOM 845 N N . THR A 1 104 ? -21.111 1.395 17.174 1.00 83.19 104 THR A N 1
ATOM 846 C CA . THR A 1 104 ? -21.497 0.646 15.974 1.00 83.19 104 THR A CA 1
ATOM 847 C C . THR A 1 104 ? -22.698 -0.257 16.200 1.00 83.19 104 THR A C 1
ATOM 849 O O . THR A 1 104 ? -22.892 -0.820 17.276 1.00 83.19 104 THR A O 1
ATOM 852 N N . ASN A 1 105 ? -23.466 -0.444 15.128 1.00 83.19 105 ASN A N 1
ATOM 853 C CA . ASN A 1 105 ? -24.528 -1.443 15.049 1.00 83.19 105 ASN A CA 1
ATOM 854 C C . ASN A 1 105 ? -24.002 -2.829 14.622 1.00 83.19 105 ASN A C 1
ATOM 856 O O . ASN A 1 105 ? -24.763 -3.795 14.590 1.00 83.19 105 ASN A O 1
ATOM 860 N N . TYR A 1 106 ? -22.715 -2.944 14.277 1.00 90.81 106 TYR A N 1
ATOM 861 C CA . TYR A 1 106 ? -22.104 -4.164 13.756 1.00 90.81 106 TYR A CA 1
ATOM 862 C C . TYR A 1 106 ? -21.031 -4.698 14.698 1.00 90.81 106 TYR A C 1
ATOM 864 O O . TYR A 1 106 ? -20.193 -3.964 15.198 1.00 90.81 106 TYR A O 1
ATOM 872 N N . LYS A 1 107 ? -20.996 -6.020 14.884 1.00 89.81 107 LYS A N 1
ATOM 873 C CA . LYS A 1 107 ? -20.032 -6.660 15.793 1.00 89.81 107 LYS A CA 1
ATOM 874 C C . LYS A 1 107 ? -18.580 -6.625 15.301 1.00 89.81 107 LYS A C 1
ATOM 876 O O . LYS A 1 107 ? -17.676 -6.814 16.102 1.00 89.81 107 LYS A O 1
ATOM 881 N N . THR A 1 108 ? -18.350 -6.460 13.997 1.00 97.75 108 THR A N 1
ATOM 882 C CA . THR A 1 108 ? -17.016 -6.578 13.388 1.00 97.75 108 THR A CA 1
ATOM 883 C C . THR A 1 108 ? -16.567 -5.224 12.833 1.00 97.75 108 THR A C 1
ATOM 885 O O . THR A 1 108 ? -17.215 -4.725 11.912 1.00 97.75 108 THR A O 1
ATOM 888 N N . PRO A 1 109 ? -15.477 -4.634 13.353 1.00 98.44 109 PRO A N 1
ATOM 889 C CA . PRO A 1 109 ? -14.922 -3.395 12.826 1.00 98.44 109 PRO A CA 1
ATOM 890 C C . PRO A 1 109 ? -14.215 -3.614 11.482 1.00 98.44 109 PRO A C 1
ATOM 892 O O . PRO A 1 109 ? -13.732 -4.710 11.183 1.00 98.44 109 PRO A O 1
ATOM 895 N N . ILE A 1 110 ? -14.133 -2.544 10.694 1.00 98.81 110 ILE A N 1
ATOM 896 C CA . ILE A 1 110 ? -13.469 -2.504 9.390 1.00 98.81 110 ILE A CA 1
ATOM 897 C C . ILE A 1 110 ? -12.102 -1.833 9.535 1.00 98.81 110 ILE A C 1
ATOM 899 O O . ILE A 1 110 ? -12.009 -0.745 10.095 1.00 98.81 110 ILE A O 1
ATOM 903 N N . LEU A 1 111 ? -11.063 -2.445 8.973 1.00 98.94 111 LEU A N 1
ATOM 904 C CA . LEU A 1 111 ? -9.733 -1.873 8.791 1.00 98.94 111 LEU A CA 1
ATOM 905 C C . LEU A 1 111 ? -9.483 -1.589 7.304 1.00 98.94 111 LEU A C 1
ATOM 907 O O . LEU A 1 111 ? -9.447 -2.502 6.477 1.00 98.94 111 LEU A O 1
ATOM 911 N N . LEU A 1 112 ? -9.282 -0.317 6.971 1.00 98.94 112 LEU A N 1
ATOM 912 C CA . LEU A 1 112 ? -8.910 0.149 5.639 1.00 98.94 112 LEU A CA 1
ATOM 913 C C . LEU A 1 112 ? -7.380 0.211 5.497 1.00 98.94 112 LEU A C 1
ATOM 915 O O . LEU A 1 112 ? -6.693 0.766 6.357 1.00 98.94 112 LEU A O 1
ATOM 919 N N . VAL A 1 113 ? -6.843 -0.339 4.405 1.00 98.88 113 VAL A N 1
ATOM 920 C CA . VAL A 1 113 ? -5.393 -0.452 4.162 1.00 98.88 113 VAL A CA 1
ATOM 921 C C . VAL A 1 113 ? -5.028 0.158 2.810 1.00 98.88 113 VAL A C 1
ATOM 923 O O . VAL A 1 113 ? -5.467 -0.316 1.757 1.00 98.88 113 VAL A O 1
ATOM 926 N N . HIS A 1 114 ? -4.254 1.245 2.836 1.00 98.50 114 HIS A N 1
ATOM 927 C CA . HIS A 1 114 ? -3.966 2.053 1.650 1.00 98.50 114 HIS A CA 1
ATOM 928 C C . HIS A 1 114 ? -2.927 1.416 0.712 1.00 98.50 114 HIS A C 1
ATOM 930 O O . HIS A 1 114 ? -2.182 0.505 1.076 1.00 98.50 114 HIS A O 1
ATOM 936 N N . GLY A 1 115 ? -2.879 1.931 -0.519 1.00 97.81 115 GLY A N 1
ATOM 937 C CA . GLY A 1 115 ? -1.944 1.508 -1.558 1.00 97.81 115 GLY A CA 1
ATOM 938 C C . GLY A 1 115 ? -0.574 2.183 -1.475 1.00 97.81 115 GLY A C 1
ATOM 939 O O . GLY A 1 115 ? -0.246 2.878 -0.515 1.00 97.81 115 GLY A O 1
ATOM 940 N N . ALA A 1 116 ? 0.240 1.980 -2.508 1.00 96.44 116 ALA A N 1
ATOM 941 C CA . ALA A 1 116 ? 1.564 2.583 -2.584 1.00 96.44 116 ALA A CA 1
ATOM 942 C C . ALA A 1 116 ? 1.486 4.106 -2.733 1.00 96.44 116 ALA A C 1
ATOM 944 O O . ALA A 1 116 ? 0.663 4.598 -3.501 1.00 96.44 116 ALA A O 1
ATOM 945 N N . GLY A 1 117 ? 2.370 4.831 -2.046 1.00 95.25 117 GLY A N 1
ATOM 946 C CA . GLY A 1 117 ? 2.439 6.296 -2.145 1.00 95.25 117 GLY A CA 1
ATOM 947 C C . GLY A 1 117 ? 1.245 7.027 -1.524 1.00 95.25 117 GLY A C 1
ATOM 948 O O . GLY A 1 117 ? 1.064 8.216 -1.764 1.00 95.25 117 GLY A O 1
ATOM 949 N N . ASP A 1 118 ? 0.422 6.316 -0.755 1.00 96.00 118 ASP A N 1
ATOM 950 C CA . ASP A 1 118 ? -0.831 6.813 -0.195 1.00 96.00 118 ASP A CA 1
ATOM 951 C C . ASP A 1 118 ? -0.784 6.851 1.343 1.00 96.00 118 ASP A C 1
ATOM 953 O O . ASP A 1 118 ? 0.211 6.463 1.957 1.00 96.00 118 ASP A O 1
ATOM 957 N N . ASN A 1 119 ? -1.863 7.325 1.961 1.00 97.38 119 ASN A N 1
ATOM 958 C CA . ASN A 1 119 ? -2.103 7.320 3.401 1.00 97.38 119 ASN A CA 1
ATOM 959 C C . ASN A 1 119 ? -3.614 7.230 3.683 1.00 97.38 119 ASN A C 1
ATOM 961 O O . ASN A 1 119 ? -4.437 7.313 2.770 1.00 97.38 119 ASN A O 1
ATOM 965 N N . ALA A 1 120 ? -3.997 7.068 4.950 1.00 97.62 120 ALA A N 1
ATOM 966 C CA . ALA A 1 120 ? -5.401 6.925 5.318 1.00 97.62 120 ALA A CA 1
ATOM 967 C C . ALA A 1 120 ? -6.255 8.168 5.000 1.00 97.62 120 ALA A C 1
ATOM 969 O O . ALA A 1 120 ? -7.407 8.021 4.591 1.00 97.62 120 ALA A O 1
ATOM 970 N N . CYS A 1 121 ? -5.712 9.381 5.156 1.00 96.25 121 CYS A N 1
ATOM 971 C CA . CYS A 1 121 ? -6.453 10.622 4.920 1.00 96.25 121 CYS A CA 1
ATOM 972 C C . CYS A 1 121 ? -6.778 10.811 3.432 1.00 96.25 121 CYS A C 1
ATOM 974 O O . CYS A 1 121 ? -7.952 10.893 3.064 1.00 96.25 121 CYS A O 1
ATOM 976 N N . ARG A 1 122 ? -5.769 10.791 2.556 1.00 95.44 122 ARG A N 1
ATOM 977 C CA . ARG A 1 122 ? -5.989 10.901 1.107 1.00 95.44 122 ARG A CA 1
ATOM 978 C C . ARG A 1 122 ? -6.791 9.709 0.585 1.00 95.44 122 ARG A C 1
ATOM 980 O O . ARG A 1 122 ? -7.815 9.888 -0.065 1.00 95.44 122 ARG A O 1
ATOM 987 N N . GLY A 1 123 ? -6.360 8.488 0.895 1.00 95.50 123 GLY A N 1
ATOM 988 C CA . GLY A 1 123 ? -6.921 7.270 0.312 1.00 95.50 123 GLY A CA 1
ATOM 989 C C . GLY A 1 123 ? -8.375 6.993 0.696 1.00 95.50 123 GLY A C 1
ATOM 990 O O . GLY A 1 123 ? -9.126 6.462 -0.124 1.00 95.50 123 GLY A O 1
ATOM 991 N N . PHE A 1 124 ? -8.793 7.350 1.917 1.00 97.44 124 PHE A N 1
ATOM 992 C CA . PHE A 1 124 ? -10.111 6.960 2.433 1.00 97.44 124 PHE A CA 1
ATOM 993 C C . PHE A 1 124 ? -11.006 8.111 2.865 1.00 97.44 124 PHE A C 1
ATOM 995 O O . PHE A 1 124 ? -12.214 7.887 2.948 1.00 97.44 124 PHE A O 1
ATOM 1002 N N . CYS A 1 125 ? -10.462 9.309 3.095 1.00 95.25 125 CYS A N 1
ATOM 1003 C CA . CYS A 1 125 ? -11.259 10.461 3.503 1.00 95.25 125 CYS A CA 1
ATOM 1004 C C . CYS A 1 125 ? -11.491 11.449 2.365 1.00 95.25 125 CYS A C 1
ATOM 1006 O O . CYS A 1 125 ? -12.625 11.892 2.193 1.00 95.25 125 CYS A O 1
ATOM 1008 N N . HIS A 1 126 ? -10.449 11.783 1.599 1.00 93.81 126 HIS A N 1
ATOM 1009 C CA . HIS A 1 126 ? -10.526 12.774 0.527 1.00 93.81 126 HIS A CA 1
ATOM 1010 C C . HIS A 1 126 ? -9.775 12.307 -0.734 1.00 93.81 126 HIS A C 1
ATOM 1012 O O . HIS A 1 126 ? -8.739 12.858 -1.083 1.00 93.81 126 HIS A O 1
ATOM 1018 N N . PRO A 1 127 ? -10.300 11.320 -1.482 1.00 92.38 127 PRO A N 1
ATOM 1019 C CA . PRO A 1 127 ? -9.578 10.706 -2.606 1.00 92.38 127 PRO A CA 1
ATOM 1020 C C . PRO A 1 127 ? -9.307 11.641 -3.799 1.00 92.38 127 PRO A C 1
ATOM 1022 O O . PRO A 1 127 ? -8.590 11.260 -4.724 1.00 92.38 127 PRO A O 1
ATOM 1025 N N . TRP A 1 128 ? -9.869 12.852 -3.785 1.00 90.75 128 TRP A N 1
ATOM 1026 C CA . TRP A 1 128 ? -9.794 13.839 -4.864 1.00 90.75 128 TRP A CA 1
ATOM 1027 C C . TRP A 1 128 ? -8.763 14.946 -4.631 1.00 90.75 128 TRP A C 1
ATOM 1029 O O . TRP A 1 128 ? -8.387 15.619 -5.587 1.00 90.75 128 TRP A O 1
ATOM 1039 N N . SER A 1 129 ? -8.301 15.125 -3.393 1.00 90.56 129 SER A N 1
ATOM 1040 C CA . SER A 1 129 ? -7.270 16.097 -3.024 1.00 90.56 129 SER A CA 1
ATOM 1041 C C . SER A 1 129 ? -6.188 15.398 -2.215 1.00 90.56 129 SER A C 1
ATOM 1043 O O . SER A 1 129 ? -6.431 14.371 -1.588 1.00 90.56 129 SER A O 1
ATOM 1045 N N . PHE A 1 130 ? -4.970 15.930 -2.241 1.00 88.62 130 PHE A N 1
ATOM 1046 C CA . PHE A 1 130 ? -3.894 15.353 -1.445 1.00 88.62 130 PHE A CA 1
ATOM 1047 C C . PHE A 1 130 ? -4.053 15.636 0.053 1.00 88.62 130 PHE A C 1
ATOM 1049 O O . PHE A 1 130 ? -3.788 14.748 0.858 1.00 88.62 130 PHE A O 1
ATOM 1056 N N . ASP A 1 131 ? -4.479 16.851 0.400 1.00 91.06 131 ASP A N 1
ATOM 1057 C CA . ASP A 1 131 ? -4.618 17.320 1.779 1.00 91.06 131 ASP A CA 1
ATOM 1058 C C . ASP A 1 131 ? -6.066 17.739 2.079 1.00 91.06 131 ASP A C 1
ATOM 1060 O O . ASP A 1 131 ? -6.881 17.921 1.164 1.00 91.06 131 ASP A O 1
ATOM 1064 N N . VAL A 1 132 ? -6.379 17.872 3.367 1.00 86.31 132 VAL A N 1
ATOM 1065 C CA . VAL A 1 132 ? -7.696 18.279 3.867 1.00 86.31 132 VAL A CA 1
ATOM 1066 C C . VAL A 1 132 ? -7.770 19.814 3.918 1.00 86.31 132 VAL A C 1
ATOM 1068 O O . VAL A 1 132 ? -6.815 20.444 4.375 1.00 86.31 132 VAL A O 1
ATOM 1071 N N . PRO A 1 133 ? -8.876 20.436 3.466 1.00 83.81 133 PRO A N 1
ATOM 1072 C CA . PRO A 1 133 ? -9.081 21.880 3.591 1.00 83.81 133 PRO A CA 1
ATOM 1073 C C . PRO A 1 133 ? -9.008 22.378 5.042 1.00 83.81 133 PRO A C 1
ATOM 1075 O O . PRO A 1 133 ? -9.373 21.657 5.969 1.00 83.81 133 PRO A O 1
ATOM 1078 N N . GLU A 1 134 ? -8.589 23.632 5.248 1.00 81.31 134 GLU A N 1
ATOM 1079 C CA . GLU A 1 134 ? -8.443 24.223 6.594 1.00 81.31 134 GLU A CA 1
ATOM 1080 C C . GLU A 1 134 ? -9.762 24.288 7.381 1.00 81.31 134 GLU A C 1
ATOM 1082 O O . GLU A 1 134 ? -9.764 24.182 8.609 1.00 81.31 134 GLU A O 1
ATOM 1087 N N . ASP A 1 135 ? -10.889 24.440 6.682 1.00 82.06 135 ASP A N 1
ATOM 1088 C CA . ASP A 1 135 ? -12.231 24.425 7.271 1.00 82.06 135 ASP A CA 1
ATOM 1089 C C . ASP A 1 135 ? -12.738 23.000 7.577 1.00 82.06 135 ASP A C 1
ATOM 1091 O O . ASP A 1 135 ? -13.795 22.832 8.189 1.00 82.06 135 ASP A O 1
ATOM 1095 N N . GLY A 1 136 ? -11.978 21.970 7.184 1.00 81.19 136 GLY A N 1
ATOM 1096 C CA . GLY A 1 136 ? -12.301 20.557 7.356 1.00 81.19 136 GLY A CA 1
ATOM 1097 C C . GLY A 1 136 ? -13.433 20.054 6.457 1.00 81.19 136 GLY A C 1
ATOM 1098 O O . GLY A 1 136 ? -13.864 18.908 6.614 1.00 81.19 136 GLY A O 1
ATOM 1099 N N . ASN A 1 137 ? -13.944 20.873 5.534 1.00 86.44 137 ASN A N 1
ATOM 1100 C CA . ASN A 1 137 ? -15.078 20.506 4.699 1.00 86.44 137 ASN A CA 1
ATOM 1101 C C . ASN A 1 137 ? -14.620 19.726 3.460 1.00 86.44 137 ASN A C 1
ATOM 1103 O O . ASN A 1 137 ? -13.967 20.261 2.569 1.00 86.44 137 ASN A O 1
ATOM 1107 N N . ILE A 1 138 ? -14.989 18.447 3.387 1.00 91.19 138 ILE A N 1
ATOM 1108 C CA . ILE A 1 138 ? -14.659 17.569 2.260 1.00 91.19 138 ILE A CA 1
ATOM 1109 C C . ILE A 1 138 ? -15.891 17.431 1.360 1.00 91.19 138 ILE A C 1
ATOM 1111 O O . ILE A 1 138 ? -16.846 16.730 1.698 1.00 91.19 138 ILE A O 1
ATOM 1115 N N . ASP A 1 139 ? -15.844 18.065 0.189 1.00 88.94 139 ASP A N 1
ATOM 1116 C CA . ASP A 1 139 ? -16.923 18.082 -0.809 1.00 88.94 139 ASP A CA 1
ATOM 1117 C C . ASP A 1 139 ? -17.192 16.700 -1.434 1.00 88.94 139 ASP A C 1
ATOM 1119 O O . ASP A 1 139 ? -18.332 16.337 -1.731 1.00 88.94 139 ASP A O 1
ATOM 1123 N N . LYS A 1 140 ? -16.130 15.908 -1.608 1.00 91.31 140 LYS A N 1
ATOM 1124 C CA . LYS A 1 140 ? -16.158 14.562 -2.183 1.00 91.31 140 LYS A CA 1
ATOM 1125 C C . LYS A 1 140 ? -15.596 13.551 -1.184 1.00 91.31 140 LYS A C 1
ATOM 1127 O O . LYS A 1 140 ? -14.411 13.196 -1.268 1.00 91.31 140 LYS A O 1
ATOM 1132 N N . PRO A 1 141 ? -16.430 13.096 -0.231 1.00 94.06 141 PRO A N 1
ATOM 1133 C CA . PRO A 1 141 ? -15.999 12.185 0.816 1.00 94.06 141 PRO A CA 1
ATOM 1134 C C . PRO A 1 141 ? -15.619 10.815 0.253 1.00 94.06 141 PRO A C 1
ATOM 1136 O O . PRO A 1 141 ? -16.140 10.366 -0.772 1.00 94.06 141 PRO A O 1
ATOM 1139 N N . GLY A 1 142 ? -14.700 10.148 0.943 1.00 96.06 142 GLY A N 1
ATOM 1140 C CA . GLY A 1 142 ? -14.217 8.827 0.581 1.00 96.06 142 GLY A CA 1
ATOM 1141 C C . GLY A 1 142 ? -14.977 7.680 1.247 1.00 96.06 142 GLY A C 1
ATOM 1142 O O . GLY A 1 142 ? -16.066 7.821 1.815 1.00 96.06 142 GLY A O 1
ATOM 1143 N N . LEU A 1 143 ? -14.368 6.496 1.155 1.00 97.62 143 LEU A N 1
ATOM 1144 C CA . LEU A 1 143 ? -14.931 5.247 1.660 1.00 97.62 143 LEU A CA 1
ATOM 1145 C C . LEU A 1 143 ? -15.137 5.266 3.182 1.00 97.62 143 LEU A C 1
ATOM 1147 O O . LEU A 1 143 ? -16.104 4.675 3.661 1.00 97.62 143 LEU A O 1
ATOM 1151 N N . MET A 1 144 ? -14.270 5.950 3.937 1.00 97.81 144 MET A N 1
ATOM 1152 C CA . MET A 1 144 ? -14.385 6.037 5.394 1.00 97.81 144 MET A CA 1
ATOM 1153 C C . MET A 1 144 ? -15.731 6.640 5.800 1.00 97.81 144 MET A C 1
ATOM 1155 O O . MET A 1 144 ? -16.497 6.000 6.520 1.00 97.81 144 MET A O 1
ATOM 1159 N N . GLN A 1 145 ? -16.064 7.826 5.285 1.00 97.19 145 GLN A N 1
ATOM 1160 C CA . GLN A 1 145 ? -17.300 8.522 5.644 1.00 97.19 145 GLN A CA 1
ATOM 1161 C C . GLN A 1 145 ? -18.530 7.746 5.173 1.00 97.19 145 GLN A C 1
ATOM 1163 O O . GLN A 1 145 ? -19.541 7.709 5.875 1.00 97.19 145 GLN A O 1
ATOM 1168 N N . HIS A 1 146 ? -18.446 7.097 4.006 1.00 97.19 146 HIS A N 1
ATOM 1169 C CA . HIS A 1 146 ? -19.521 6.239 3.521 1.00 97.19 146 HIS A CA 1
ATOM 1170 C C . HIS A 1 146 ? -19.817 5.103 4.511 1.00 97.19 146 HIS A C 1
ATOM 1172 O O . HIS A 1 146 ? -20.968 4.919 4.898 1.00 97.19 146 HIS A O 1
ATOM 1178 N N . LEU A 1 147 ? -18.791 4.382 4.972 1.00 97.56 147 LEU A N 1
ATOM 1179 C CA . LEU A 1 147 ? -18.941 3.277 5.923 1.00 97.56 147 LEU A CA 1
ATOM 1180 C C . LEU A 1 147 ? -19.402 3.748 7.311 1.00 97.56 147 LEU A C 1
ATOM 1182 O O . LEU A 1 147 ? -20.276 3.117 7.906 1.00 97.56 147 LEU A O 1
ATOM 1186 N N . VAL A 1 148 ? -18.891 4.883 7.799 1.00 97.06 148 VAL A N 1
ATOM 1187 C CA . VAL A 1 148 ? -19.367 5.502 9.050 1.00 97.06 148 VAL A CA 1
ATOM 1188 C C . VAL A 1 148 ? -20.852 5.848 8.953 1.00 97.06 148 VAL A C 1
ATOM 1190 O O . VAL A 1 148 ? -21.614 5.528 9.861 1.00 97.06 148 VAL A O 1
ATOM 1193 N N . LYS A 1 149 ? -21.305 6.427 7.830 1.00 96.19 149 LYS A N 1
ATOM 1194 C CA . LYS A 1 149 ? -22.727 6.736 7.595 1.00 96.19 149 LYS A CA 1
ATOM 1195 C C . LYS A 1 149 ? -23.608 5.482 7.589 1.00 96.19 149 LYS A C 1
ATOM 1197 O O . LYS A 1 149 ? -24.774 5.561 7.963 1.00 96.19 149 LYS A O 1
ATOM 1202 N N . GLN A 1 150 ? -23.060 4.336 7.187 1.00 96.50 150 GLN A N 1
ATOM 1203 C CA . GLN A 1 150 ? -23.746 3.043 7.266 1.00 96.50 150 GLN A CA 1
ATOM 1204 C C . GLN A 1 150 ? -23.719 2.421 8.677 1.00 96.50 150 GLN A C 1
ATOM 1206 O O . GLN A 1 150 ? -24.347 1.387 8.888 1.00 96.50 150 GLN A O 1
ATOM 1211 N N . GLY A 1 151 ? -23.029 3.033 9.647 1.00 96.50 151 GLY A N 1
ATOM 1212 C CA . GLY A 1 151 ? -22.990 2.607 11.050 1.00 96.50 151 GLY A CA 1
ATOM 1213 C C . GLY A 1 151 ? -21.868 1.627 11.408 1.00 96.50 151 GLY A C 1
ATOM 1214 O O . GLY A 1 151 ? -21.916 1.017 12.481 1.00 96.50 151 GLY A O 1
ATOM 1215 N N . PHE A 1 152 ? -20.871 1.435 10.537 1.00 97.50 152 PHE A N 1
ATOM 1216 C CA . PHE A 1 152 ? -19.709 0.588 10.829 1.00 97.50 152 PHE A CA 1
ATOM 1217 C C . PHE A 1 152 ? -18.703 1.294 11.747 1.00 97.50 152 PHE A C 1
ATOM 1219 O O . PHE A 1 152 ? -18.434 2.482 11.582 1.00 97.50 152 PHE A O 1
ATOM 1226 N N . SER A 1 153 ? -18.068 0.539 12.649 1.00 98.00 153 SER A N 1
ATOM 1227 C CA . SER A 1 153 ? -16.795 0.948 13.252 1.00 98.00 153 SER A CA 1
ATOM 1228 C C . SER A 1 153 ? -15.696 0.891 12.200 1.00 98.00 153 SER A C 1
ATOM 1230 O O . SER A 1 153 ? -15.368 -0.196 11.719 1.00 98.00 153 SER A O 1
ATOM 1232 N N . VAL A 1 154 ? -15.119 2.037 11.846 1.00 98.75 154 VAL A N 1
ATOM 1233 C CA . VAL A 1 154 ? -14.097 2.127 10.797 1.00 98.75 154 VAL A CA 1
ATOM 1234 C C . VAL A 1 154 ? -12.769 2.578 11.382 1.00 98.75 154 VAL A C 1
ATOM 1236 O O . VAL A 1 154 ? -12.687 3.546 12.137 1.00 98.75 154 VAL A O 1
ATOM 1239 N N . PHE A 1 155 ? -11.724 1.878 10.973 1.00 98.94 155 PHE A N 1
ATOM 1240 C CA . PHE A 1 155 ? -10.336 2.173 11.261 1.00 98.94 155 PHE A CA 1
ATOM 1241 C C . PHE A 1 155 ? -9.554 2.204 9.955 1.00 98.94 155 PHE A C 1
ATOM 1243 O O . PHE A 1 155 ? -9.940 1.570 8.970 1.00 98.94 155 PHE A O 1
ATOM 1250 N N . ALA A 1 156 ? -8.424 2.897 9.945 1.00 98.94 156 ALA A N 1
ATOM 1251 C CA . ALA A 1 156 ? -7.476 2.824 8.842 1.00 98.94 156 ALA A CA 1
ATOM 1252 C C . ALA A 1 156 ? -6.046 2.811 9.367 1.00 98.94 156 ALA A C 1
ATOM 1254 O O . ALA A 1 156 ? -5.748 3.431 10.383 1.00 98.94 156 ALA A O 1
ATOM 1255 N N . ILE A 1 157 ? -5.158 2.119 8.666 1.00 98.94 157 ILE A N 1
ATOM 1256 C CA . ILE A 1 157 ? -3.723 2.150 8.953 1.00 98.94 157 ILE A CA 1
ATOM 1257 C C . ILE A 1 157 ? -3.034 3.102 7.980 1.00 98.94 157 ILE A C 1
ATOM 1259 O O . ILE A 1 157 ? -3.318 3.045 6.785 1.00 98.94 157 ILE A O 1
ATOM 1263 N N . THR A 1 158 ? -2.115 3.933 8.476 1.00 98.88 158 THR A N 1
ATOM 1264 C CA . THR A 1 158 ? -1.083 4.572 7.648 1.00 98.88 158 THR A CA 1
ATOM 1265 C C . THR A 1 158 ? 0.272 3.982 8.009 1.00 98.88 158 THR A C 1
ATOM 1267 O O . THR A 1 158 ? 0.734 4.105 9.146 1.00 98.88 158 THR A O 1
ATOM 1270 N N . PHE A 1 159 ? 0.916 3.338 7.040 1.00 98.75 159 PHE A N 1
ATOM 1271 C CA . PHE A 1 159 ? 2.250 2.772 7.227 1.00 98.75 159 PHE A CA 1
ATOM 1272 C C . PHE A 1 159 ? 3.313 3.876 7.322 1.00 98.75 159 PHE A C 1
ATOM 1274 O O . PHE A 1 159 ? 3.186 4.923 6.685 1.00 98.75 159 PHE A O 1
ATOM 1281 N N . SER A 1 160 ? 4.402 3.621 8.057 1.00 97.75 160 SER A N 1
ATOM 1282 C CA . SER A 1 160 ? 5.571 4.519 8.144 1.00 97.75 160 SER A CA 1
ATOM 1283 C C . SER A 1 160 ? 6.072 4.967 6.771 1.00 97.75 160 SER A C 1
ATOM 1285 O O . SER A 1 160 ? 6.256 6.158 6.514 1.00 97.75 160 SER A O 1
ATOM 1287 N N . HIS A 1 161 ? 6.294 4.002 5.881 1.00 97.88 161 HIS A N 1
ATOM 1288 C CA . HIS A 1 161 ? 6.876 4.219 4.567 1.00 97.88 161 HIS A CA 1
ATOM 1289 C C . HIS A 1 161 ? 5.850 3.889 3.468 1.00 97.88 161 HIS A C 1
ATOM 1291 O O . HIS A 1 161 ? 5.506 2.717 3.294 1.00 97.88 161 HIS A O 1
ATOM 1297 N N . PRO A 1 162 ? 5.391 4.860 2.653 1.00 95.88 162 PRO A N 1
ATOM 1298 C CA . PRO A 1 162 ? 4.343 4.633 1.645 1.00 95.88 162 PRO A CA 1
ATOM 1299 C C . PRO A 1 162 ? 4.696 3.596 0.565 1.00 95.88 162 PRO A C 1
ATOM 1301 O O . PRO A 1 162 ? 3.814 3.019 -0.067 1.00 95.88 162 PRO A O 1
ATOM 1304 N N . HIS A 1 163 ? 5.989 3.326 0.357 1.00 96.81 163 HIS A N 1
ATOM 1305 C CA . HIS A 1 163 ? 6.501 2.282 -0.549 1.00 96.81 163 HIS A CA 1
ATOM 1306 C C . HIS A 1 163 ? 7.323 1.197 0.172 1.00 96.81 163 HIS A C 1
ATOM 1308 O O . HIS A 1 163 ? 8.115 0.501 -0.461 1.00 96.81 163 HIS A O 1
ATOM 1314 N N . GLY A 1 164 ? 7.179 1.097 1.498 1.00 97.38 164 GLY A N 1
ATOM 1315 C CA . GLY A 1 164 ? 8.076 0.317 2.355 1.00 97.38 164 GLY A CA 1
ATOM 1316 C C . GLY A 1 164 ? 7.918 -1.183 2.180 1.00 97.38 164 GLY A C 1
ATOM 1317 O O . GLY A 1 164 ? 6.995 -1.639 1.496 1.00 97.38 164 GLY A O 1
ATOM 1318 N N . CYS A 1 165 ? 8.812 -1.932 2.815 1.00 98.00 165 CYS A N 1
ATOM 1319 C CA . CYS A 1 165 ? 8.832 -3.387 2.828 1.00 98.00 165 CYS A CA 1
ATOM 1320 C C . CYS A 1 165 ? 7.475 -3.954 3.278 1.00 98.00 165 CYS A C 1
ATOM 1322 O O . CYS A 1 165 ? 6.986 -3.663 4.371 1.00 98.00 165 CYS A O 1
ATOM 1324 N N . ASN A 1 166 ? 6.865 -4.794 2.439 1.00 98.19 166 ASN A N 1
ATOM 1325 C CA . ASN A 1 166 ? 5.548 -5.374 2.689 1.00 98.19 166 ASN A CA 1
ATOM 1326 C C . ASN A 1 166 ? 5.540 -6.312 3.907 1.00 98.19 166 ASN A C 1
ATOM 1328 O O . ASN A 1 166 ? 4.504 -6.434 4.549 1.00 98.19 166 ASN A O 1
ATOM 1332 N N . PHE A 1 167 ? 6.668 -6.944 4.257 1.00 98.19 167 PHE A N 1
ATOM 1333 C CA . PHE A 1 167 ? 6.769 -7.800 5.448 1.00 98.19 167 PHE A CA 1
ATOM 1334 C C . PHE A 1 167 ? 6.774 -6.990 6.749 1.00 98.19 167 PHE A C 1
ATOM 1336 O O . PHE A 1 167 ? 6.069 -7.343 7.691 1.00 98.19 167 PHE A O 1
ATOM 1343 N N . LEU A 1 168 ? 7.491 -5.861 6.786 1.00 98.56 168 LEU A N 1
ATOM 1344 C CA . LEU A 1 168 ? 7.440 -4.939 7.928 1.00 98.56 168 LEU A CA 1
ATOM 1345 C C . LEU A 1 168 ? 6.026 -4.365 8.085 1.00 98.56 168 LEU A C 1
ATOM 1347 O O . LEU A 1 168 ? 5.472 -4.333 9.181 1.00 98.56 168 LEU A O 1
ATOM 1351 N N . GLN A 1 169 ? 5.395 -4.001 6.966 1.00 98.75 169 GLN A N 1
ATOM 1352 C CA . GLN A 1 169 ? 4.001 -3.556 6.947 1.00 98.75 169 GLN A CA 1
ATOM 1353 C C . GLN A 1 169 ? 3.013 -4.660 7.353 1.00 98.75 169 GLN A C 1
ATOM 1355 O O . GLN A 1 169 ? 1.963 -4.354 7.912 1.00 98.75 169 GLN A O 1
ATOM 1360 N N . ALA A 1 170 ? 3.327 -5.938 7.116 1.00 98.75 170 ALA A N 1
ATOM 1361 C CA . ALA A 1 170 ? 2.505 -7.058 7.575 1.00 98.75 170 ALA A CA 1
ATOM 1362 C C . ALA A 1 170 ? 2.522 -7.171 9.106 1.00 98.75 170 ALA A C 1
ATOM 1364 O O . ALA A 1 170 ? 1.473 -7.379 9.712 1.00 98.75 170 ALA A O 1
ATOM 1365 N N . GLN A 1 171 ? 3.678 -6.947 9.740 1.00 98.69 171 GLN A N 1
ATOM 1366 C CA . GLN A 1 171 ? 3.755 -6.857 11.199 1.00 98.69 171 GLN A CA 1
ATOM 1367 C C . GLN A 1 171 ? 2.977 -5.640 11.731 1.00 98.69 171 GLN A C 1
ATOM 1369 O O . GLN A 1 171 ? 2.184 -5.778 12.662 1.00 98.69 171 GLN A O 1
ATOM 1374 N N . GLN A 1 172 ? 3.122 -4.465 11.104 1.00 98.81 172 GLN A N 1
ATOM 1375 C CA . GLN A 1 172 ? 2.332 -3.274 11.460 1.00 98.81 172 GLN A CA 1
ATOM 1376 C C . GLN A 1 172 ? 0.819 -3.532 11.333 1.00 98.81 172 GLN A C 1
ATOM 1378 O O . GLN A 1 172 ? 0.041 -3.133 12.199 1.00 98.81 172 GLN A O 1
ATOM 1383 N N . LEU A 1 173 ? 0.391 -4.253 10.291 1.00 98.88 173 LEU A N 1
ATOM 1384 C CA . LEU A 1 173 ? -0.997 -4.676 10.112 1.00 98.88 173 LEU A CA 1
ATOM 1385 C C . LEU A 1 173 ? -1.455 -5.600 11.250 1.00 98.88 173 LEU A C 1
ATOM 1387 O O . LEU A 1 173 ? -2.515 -5.363 11.827 1.00 98.88 173 LEU A O 1
ATOM 1391 N N . ALA A 1 174 ? -0.674 -6.626 11.600 1.00 98.81 174 ALA A N 1
ATOM 1392 C CA . ALA A 1 174 ? -1.001 -7.534 12.700 1.00 98.81 174 ALA A CA 1
ATOM 1393 C C . ALA A 1 174 ? -1.167 -6.777 14.032 1.00 98.81 174 ALA A C 1
ATOM 1395 O O . ALA A 1 174 ? -2.087 -7.059 14.810 1.00 98.81 174 ALA A O 1
ATOM 1396 N N . ASN A 1 175 ? -0.330 -5.767 14.269 1.00 98.88 175 ASN A N 1
ATOM 1397 C CA . ASN A 1 175 ? -0.421 -4.894 15.436 1.00 98.88 175 ASN A CA 1
ATOM 1398 C C . ASN A 1 175 ? -1.648 -3.981 15.400 1.00 98.88 175 ASN A C 1
ATOM 1400 O O . ASN A 1 175 ? -2.352 -3.869 16.403 1.00 98.88 175 ASN A O 1
ATOM 1404 N N . ALA A 1 176 ? -1.972 -3.389 14.248 1.00 98.94 176 ALA A N 1
ATOM 1405 C CA . ALA A 1 176 ? -3.199 -2.614 14.081 1.00 98.94 176 ALA A CA 1
ATOM 1406 C C . ALA A 1 176 ? -4.444 -3.460 14.379 1.00 98.94 176 ALA A C 1
ATOM 1408 O O . ALA A 1 176 ? -5.327 -3.017 15.110 1.00 98.94 176 ALA A O 1
ATOM 1409 N N . ILE A 1 177 ? -4.495 -4.704 13.891 1.00 98.88 177 ILE A N 1
ATOM 1410 C CA . ILE A 1 177 ? -5.595 -5.633 14.185 1.00 98.88 177 ILE A CA 1
ATOM 1411 C C . ILE A 1 177 ? -5.669 -5.929 15.688 1.00 98.88 177 ILE A C 1
ATOM 1413 O O . ILE A 1 177 ? -6.756 -5.879 16.263 1.00 98.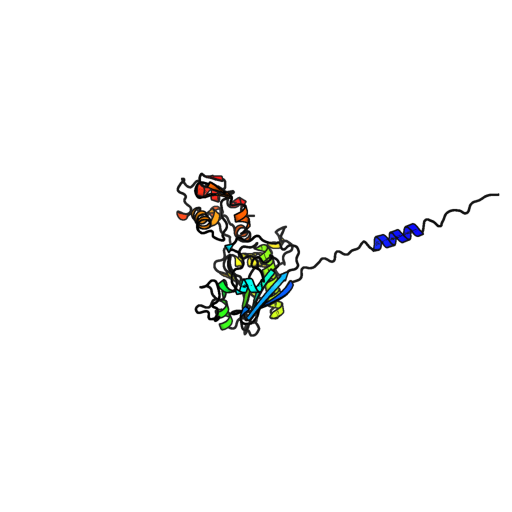88 177 ILE A O 1
ATOM 1417 N N . ALA A 1 178 ? -4.533 -6.178 16.348 1.00 98.69 178 ALA A N 1
ATOM 1418 C CA . ALA A 1 178 ? -4.496 -6.391 17.797 1.00 98.69 178 ALA A CA 1
ATOM 1419 C C . ALA A 1 178 ? -5.039 -5.177 18.564 1.00 98.69 178 ALA A C 1
ATOM 1421 O O . ALA A 1 178 ? -5.876 -5.332 19.457 1.00 98.69 178 ALA A O 1
ATOM 1422 N N . ARG A 1 179 ? -4.614 -3.969 18.176 1.00 98.69 179 ARG A N 1
ATOM 1423 C CA . ARG A 1 179 ? -5.064 -2.720 18.792 1.00 98.69 179 ARG A CA 1
ATOM 1424 C C . ARG A 1 179 ? -6.561 -2.499 18.590 1.00 98.69 179 ARG A C 1
ATOM 1426 O O . ARG A 1 179 ? -7.253 -2.225 19.564 1.00 98.69 179 ARG A O 1
ATOM 1433 N N . ILE A 1 180 ? -7.077 -2.698 17.375 1.00 98.75 180 ILE A N 1
ATOM 1434 C CA . ILE A 1 180 ? -8.515 -2.596 17.069 1.00 98.75 180 ILE A CA 1
ATOM 1435 C C . ILE A 1 180 ? -9.322 -3.562 17.935 1.00 98.75 180 ILE A C 1
ATOM 1437 O O . ILE A 1 180 ? -10.329 -3.175 18.525 1.00 98.75 180 ILE A O 1
ATOM 1441 N N . LYS A 1 181 ? -8.884 -4.816 18.055 1.00 98.19 181 LYS A N 1
ATOM 1442 C CA . LYS A 1 181 ? -9.556 -5.800 18.911 1.00 98.19 181 LYS A CA 1
ATOM 1443 C C . LYS A 1 181 ? -9.545 -5.380 20.379 1.00 98.19 181 LYS A C 1
ATOM 1445 O O . LYS A 1 181 ? -10.579 -5.450 21.031 1.00 98.19 181 LYS A O 1
ATOM 1450 N N . SER A 1 182 ? -8.411 -4.885 20.878 1.00 97.81 182 SER A N 1
ATOM 1451 C CA . SER A 1 182 ? -8.276 -4.402 22.257 1.00 97.81 182 SER A CA 1
ATOM 1452 C C . SER A 1 182 ? -9.235 -3.250 22.577 1.00 97.81 182 SER A C 1
ATOM 1454 O O . SER A 1 182 ? -9.848 -3.258 23.639 1.00 97.81 182 SER A O 1
ATOM 1456 N N . VAL A 1 183 ? -9.404 -2.289 21.665 1.00 97.69 183 VAL A N 1
ATOM 1457 C CA . VAL A 1 183 ? -10.244 -1.100 21.911 1.00 97.69 183 VAL A CA 1
ATOM 1458 C C . VAL A 1 183 ? -11.725 -1.315 21.605 1.00 97.69 183 VAL A C 1
ATOM 1460 O O . VAL A 1 183 ? -12.561 -0.587 22.129 1.00 97.69 183 VAL A O 1
ATOM 1463 N N . THR A 1 184 ? -12.068 -2.293 20.763 1.00 97.12 184 THR A N 1
ATOM 1464 C CA . THR A 1 184 ? -13.468 -2.592 20.399 1.00 97.12 184 THR A CA 1
ATOM 1465 C C . THR A 1 184 ? -14.056 -3.785 21.145 1.00 97.12 184 THR A C 1
ATOM 1467 O O . THR A 1 184 ? -15.271 -3.954 21.153 1.00 97.12 184 THR A O 1
ATOM 1470 N N . GLY A 1 185 ? -13.217 -4.651 21.718 1.00 95.75 185 GLY A N 1
ATOM 1471 C CA . GLY A 1 185 ? -13.632 -5.953 22.240 1.00 95.75 185 GLY A CA 1
ATOM 1472 C C . GLY A 1 185 ? -13.998 -6.979 21.158 1.00 95.75 185 GLY A C 1
ATOM 1473 O O . GLY A 1 185 ? -14.424 -8.081 21.493 1.00 95.75 185 GLY A O 1
ATOM 1474 N N . SER A 1 186 ? -13.848 -6.656 19.865 1.00 96.50 186 SER A N 1
ATOM 1475 C CA . SER A 1 186 ? -14.130 -7.605 18.783 1.00 96.50 186 SER A CA 1
ATOM 1476 C C . SER A 1 186 ? -13.082 -8.719 18.723 1.00 96.50 186 SER A C 1
ATOM 1478 O O . SER A 1 186 ? -11.888 -8.498 18.914 1.00 96.50 186 SER A O 1
ATOM 1480 N N . GLU A 1 187 ? -13.507 -9.931 18.369 1.00 96.56 187 GLU A N 1
ATOM 1481 C CA . GLU A 1 187 ? -12.597 -11.062 18.150 1.00 96.56 187 GLU A CA 1
ATOM 1482 C C . GLU A 1 187 ? -11.879 -10.998 16.797 1.00 96.56 187 GLU A C 1
ATOM 1484 O O . GLU A 1 187 ? -10.775 -11.538 16.648 1.00 96.56 187 GLU A O 1
ATOM 1489 N N . LYS A 1 188 ? -12.511 -10.361 15.804 1.00 98.44 188 LYS A N 1
ATOM 1490 C CA . LYS A 1 188 ? -12.049 -10.308 14.411 1.00 98.44 188 LYS A CA 1
ATOM 1491 C C . LYS A 1 188 ? -12.261 -8.934 13.788 1.00 98.44 188 LYS A C 1
ATOM 1493 O O . LYS A 1 188 ? -13.058 -8.140 14.282 1.00 98.44 188 LYS A O 1
ATOM 1498 N N . VAL A 1 189 ? -11.604 -8.693 12.663 1.00 98.75 189 VAL A N 1
ATOM 1499 C CA . VAL A 1 189 ? -11.784 -7.499 11.830 1.00 98.75 189 VAL A CA 1
ATOM 1500 C C . VAL A 1 189 ? -12.126 -7.886 10.391 1.00 98.75 189 VAL A C 1
ATOM 1502 O O . VAL A 1 189 ? -11.741 -8.957 9.916 1.00 98.75 189 VAL A O 1
ATOM 1505 N N . ASP A 1 190 ? -12.823 -7.009 9.678 1.00 98.88 190 ASP A N 1
ATOM 1506 C CA . ASP A 1 190 ? -12.879 -7.051 8.218 1.00 98.88 190 ASP A CA 1
ATOM 1507 C C . ASP A 1 190 ? -11.812 -6.128 7.649 1.00 98.88 190 ASP A C 1
ATOM 1509 O O . ASP A 1 190 ? -11.662 -5.000 8.105 1.00 98.88 190 ASP A O 1
ATOM 1513 N N . VAL A 1 191 ? -11.083 -6.580 6.636 1.00 98.94 191 VAL A N 1
ATOM 1514 C CA . VAL A 1 191 ? -10.012 -5.804 6.012 1.00 98.94 191 VAL A CA 1
ATOM 1515 C C . VAL A 1 191 ? -10.401 -5.443 4.587 1.00 98.94 191 VAL A C 1
ATOM 1517 O O . VAL A 1 191 ? -10.756 -6.318 3.799 1.00 98.94 191 VAL A O 1
ATOM 1520 N N . ILE A 1 192 ? -10.299 -4.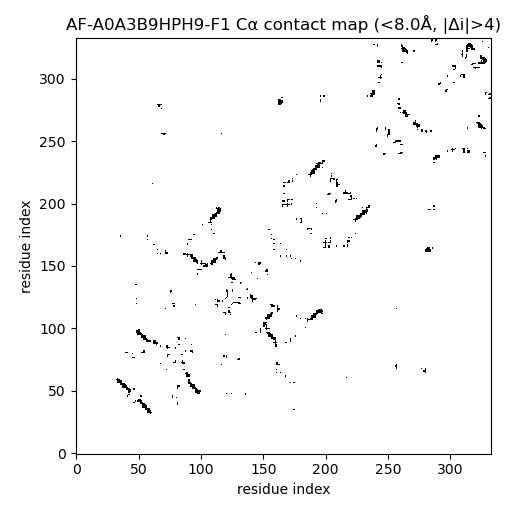162 4.241 1.00 98.88 192 ILE A N 1
ATOM 1521 C CA . ILE A 1 192 ? -10.431 -3.674 2.865 1.00 98.88 192 ILE A CA 1
ATOM 1522 C C . ILE A 1 192 ? -9.090 -3.077 2.461 1.00 98.88 192 ILE A C 1
ATOM 1524 O O . ILE A 1 192 ? -8.655 -2.073 3.022 1.00 98.88 192 ILE A O 1
ATOM 1528 N N . ALA A 1 193 ? -8.432 -3.695 1.488 1.00 98.75 193 ALA A N 1
ATOM 1529 C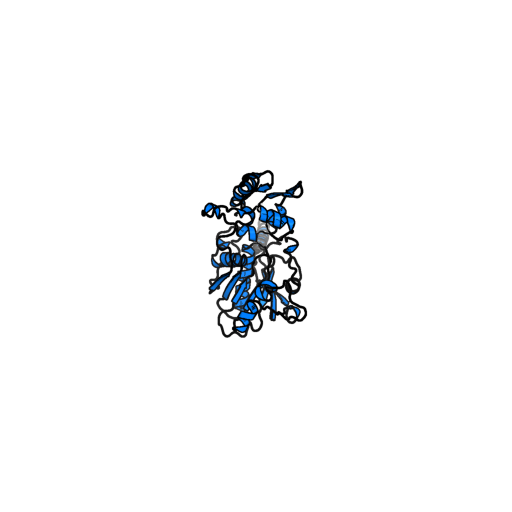 CA . ALA A 1 193 ? -7.102 -3.304 1.060 1.00 98.75 193 ALA A CA 1
ATOM 1530 C C . ALA A 1 193 ? -7.088 -2.880 -0.407 1.00 98.75 193 ALA A C 1
ATOM 1532 O O . ALA A 1 193 ? -7.624 -3.567 -1.278 1.00 98.75 193 ALA A O 1
ATOM 1533 N N . HIS A 1 194 ? -6.444 -1.747 -0.677 1.00 98.50 194 HIS A N 1
ATOM 1534 C CA . HIS A 1 194 ? -6.328 -1.176 -2.013 1.00 98.50 194 HIS A CA 1
ATOM 1535 C C . HIS A 1 194 ? -4.909 -1.342 -2.565 1.00 98.50 194 HIS A C 1
ATOM 1537 O O . HIS A 1 194 ? -3.929 -1.036 -1.882 1.00 98.50 194 HIS A O 1
ATOM 1543 N N . SER A 1 195 ? -4.786 -1.766 -3.828 1.00 97.81 195 SER A N 1
ATOM 1544 C CA . SER A 1 195 ? -3.507 -1.817 -4.550 1.00 97.81 195 SER A CA 1
ATOM 1545 C C . SER A 1 195 ? -2.425 -2.571 -3.747 1.00 97.81 195 SER A C 1
ATOM 1547 O O . SER A 1 195 ? -2.690 -3.679 -3.269 1.00 97.81 195 SER A O 1
ATOM 1549 N N . LYS A 1 196 ? -1.229 -1.988 -3.560 1.00 98.12 196 LYS A N 1
ATOM 1550 C CA . LYS A 1 196 ? -0.126 -2.534 -2.741 1.00 98.12 196 LYS A CA 1
ATOM 1551 C C . LYS A 1 196 ? -0.548 -2.917 -1.321 1.00 98.12 196 LYS A C 1
ATOM 1553 O O . LYS A 1 196 ? 0.015 -3.862 -0.780 1.00 98.12 196 LYS A O 1
ATOM 1558 N N . GLY A 1 197 ? -1.543 -2.249 -0.732 1.00 98.38 197 GLY A N 1
ATOM 1559 C CA . GLY A 1 197 ? -2.030 -2.543 0.618 1.00 98.38 197 GLY A CA 1
ATOM 1560 C C . GLY A 1 197 ? -2.492 -3.989 0.798 1.00 98.38 197 GLY A C 1
ATOM 1561 O O . GLY A 1 197 ? -2.479 -4.511 1.907 1.00 98.38 197 GLY A O 1
ATOM 1562 N N . ALA A 1 198 ? -2.837 -4.690 -0.285 1.00 98.44 198 ALA A N 1
ATOM 1563 C CA . ALA A 1 198 ? -3.157 -6.112 -0.215 1.00 98.44 198 ALA A CA 1
ATOM 1564 C C . ALA A 1 198 ? -1.955 -7.002 0.123 1.00 98.44 198 ALA A C 1
ATOM 1566 O O . ALA A 1 198 ? -2.150 -8.107 0.619 1.00 98.44 198 ALA A O 1
ATOM 1567 N N . MET A 1 199 ? -0.724 -6.565 -0.143 1.00 98.12 199 MET A N 1
ATOM 1568 C CA . MET A 1 199 ? 0.472 -7.373 0.102 1.00 98.12 199 MET A CA 1
ATOM 1569 C C . MET A 1 199 ? 0.710 -7.656 1.584 1.00 98.12 199 MET A C 1
ATOM 1571 O O . MET A 1 199 ? 0.776 -8.836 1.920 1.00 98.12 199 MET A O 1
ATOM 1575 N N . PRO A 1 200 ? 0.769 -6.660 2.492 1.00 98.56 200 PRO A N 1
ATOM 1576 C CA . PRO A 1 200 ? 0.893 -6.947 3.920 1.00 98.56 200 PRO A CA 1
ATOM 1577 C C . PRO A 1 200 ? -0.272 -7.795 4.450 1.00 98.56 200 PRO A C 1
ATOM 1579 O O . PRO A 1 200 ? -0.058 -8.669 5.285 1.00 98.56 200 PRO A O 1
ATOM 1582 N N . VAL A 1 201 ? -1.488 -7.614 3.914 1.00 98.69 201 VAL A N 1
ATOM 1583 C CA . VAL A 1 201 ? -2.655 -8.439 4.276 1.00 98.69 201 VAL A CA 1
ATOM 1584 C C . VAL A 1 201 ? -2.467 -9.891 3.860 1.00 98.69 201 VAL A C 1
ATOM 1586 O O . VAL A 1 201 ? -2.722 -10.783 4.662 1.00 98.69 201 VAL A O 1
ATOM 1589 N N . ARG A 1 202 ? -1.999 -10.145 2.633 1.00 97.69 202 ARG A N 1
ATOM 1590 C CA . ARG A 1 202 ? -1.710 -11.502 2.156 1.00 97.69 202 ARG A CA 1
ATOM 1591 C C . ARG A 1 202 ? -0.575 -12.143 2.936 1.00 97.69 202 ARG A C 1
ATOM 1593 O O . ARG A 1 202 ? -0.748 -13.267 3.376 1.00 97.69 202 ARG A O 1
ATOM 1600 N N . ILE A 1 203 ? 0.534 -11.427 3.131 1.00 97.81 203 ILE A N 1
ATOM 1601 C CA . ILE A 1 203 ? 1.697 -11.918 3.885 1.00 97.81 203 ILE A CA 1
ATOM 1602 C C . ILE A 1 203 ? 1.271 -12.361 5.283 1.00 97.81 203 ILE A C 1
ATOM 1604 O O . ILE A 1 203 ? 1.640 -13.455 5.704 1.00 97.81 203 ILE A O 1
ATOM 1608 N N . TYR A 1 204 ? 0.470 -11.538 5.970 1.00 98.62 204 TYR A N 1
ATOM 1609 C CA . TYR A 1 204 ? -0.058 -11.878 7.284 1.00 98.62 204 TYR A CA 1
ATOM 1610 C C . TYR A 1 204 ? -1.029 -13.059 7.215 1.00 98.62 204 TYR A C 1
ATOM 1612 O O . TYR A 1 204 ? -0.812 -14.060 7.879 1.00 98.62 204 TYR A O 1
ATOM 1620 N N . ALA A 1 205 ? -2.073 -12.981 6.385 1.00 98.19 205 ALA A N 1
ATOM 1621 C CA . ALA A 1 205 ? -3.142 -13.982 6.345 1.00 98.19 205 ALA A CA 1
ATOM 1622 C C . ALA A 1 205 ? -2.711 -15.355 5.795 1.00 98.19 205 ALA A C 1
ATOM 1624 O O . ALA A 1 205 ? -3.426 -16.335 6.000 1.00 98.19 205 ALA A O 1
ATOM 1625 N N . SER A 1 206 ? -1.586 -15.431 5.079 1.00 96.75 206 SER A N 1
ATOM 1626 C CA . SER A 1 206 ? -1.037 -16.676 4.535 1.00 96.75 206 SER A CA 1
ATOM 1627 C C . SER A 1 206 ? 0.179 -17.202 5.297 1.00 96.75 206 SER A C 1
ATOM 1629 O O . SER A 1 206 ? 0.819 -18.124 4.798 1.00 96.75 206 SER A O 1
ATOM 1631 N N . ASP A 1 207 ? 0.551 -16.594 6.428 1.00 96.31 207 ASP A N 1
ATOM 1632 C CA . ASP A 1 207 ? 1.748 -16.964 7.195 1.00 96.31 207 ASP A CA 1
ATOM 1633 C C . ASP A 1 207 ? 3.055 -16.950 6.377 1.00 96.31 207 ASP A C 1
ATOM 1635 O O . ASP A 1 207 ? 4.007 -17.670 6.682 1.00 96.31 207 ASP A O 1
ATOM 1639 N N . LEU A 1 208 ? 3.153 -16.105 5.341 1.00 95.25 208 LEU A N 1
ATOM 1640 C CA . LEU A 1 208 ? 4.322 -16.116 4.448 1.00 95.25 208 LEU A CA 1
ATOM 1641 C C . LEU A 1 208 ? 5.618 -15.728 5.179 1.00 95.25 208 LEU A C 1
ATOM 1643 O O . LEU A 1 208 ? 6.701 -16.172 4.809 1.00 95.25 208 LEU A O 1
ATOM 1647 N N . GLY A 1 209 ? 5.524 -14.924 6.242 1.00 93.75 209 GLY A N 1
ATOM 1648 C CA . GLY A 1 209 ? 6.680 -14.591 7.078 1.00 93.75 209 GLY A CA 1
ATOM 1649 C C . GLY A 1 209 ? 7.366 -15.818 7.681 1.00 93.75 209 GLY A C 1
ATOM 1650 O O . GLY A 1 209 ? 8.590 -15.855 7.754 1.00 93.75 209 GLY A O 1
ATOM 1651 N N . ALA A 1 210 ? 6.606 -16.863 8.028 1.00 91.31 210 ALA A N 1
ATOM 1652 C CA . ALA A 1 210 ? 7.147 -18.071 8.648 1.00 91.31 210 ALA A CA 1
ATOM 1653 C C . ALA A 1 210 ? 8.088 -18.857 7.714 1.00 91.31 210 ALA A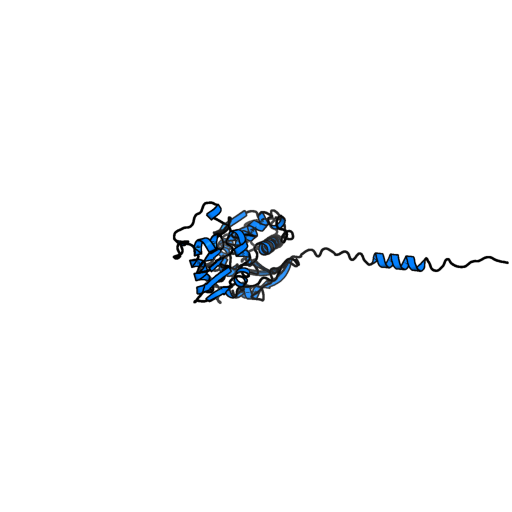 C 1
ATOM 1655 O O . ALA A 1 210 ? 9.011 -19.529 8.186 1.00 91.31 210 ALA A O 1
ATOM 1656 N N . SER A 1 211 ? 7.897 -18.756 6.393 1.00 90.38 211 SER A N 1
ATOM 1657 C CA . SER A 1 211 ? 8.768 -19.396 5.400 1.00 90.38 211 SER A CA 1
ATOM 1658 C C . SER A 1 211 ? 9.974 -18.547 4.991 1.00 90.38 211 SER A C 1
ATOM 1660 O O . SER A 1 211 ? 10.879 -19.066 4.343 1.00 90.38 211 SER A O 1
ATOM 1662 N N . MET A 1 212 ? 10.027 -17.267 5.369 1.00 92.06 212 MET A N 1
ATOM 1663 C CA . MET A 1 212 ? 11.079 -16.336 4.948 1.00 92.06 212 MET A CA 1
ATOM 1664 C C . MET A 1 212 ? 12.070 -16.103 6.085 1.00 92.06 212 MET A C 1
ATOM 1666 O O . MET A 1 212 ? 11.697 -15.541 7.109 1.00 92.06 212 MET A O 1
ATOM 1670 N N . HIS A 1 213 ? 13.335 -16.504 5.906 1.00 91.25 213 HIS A N 1
ATOM 1671 C CA . HIS A 1 213 ? 14.376 -16.455 6.947 1.00 91.25 213 HIS A CA 1
ATOM 1672 C C . HIS A 1 213 ? 14.406 -15.127 7.724 1.00 91.25 213 HIS A C 1
ATOM 1674 O O . HIS A 1 213 ? 14.306 -15.138 8.951 1.00 91.25 213 HIS A O 1
ATOM 1680 N N . ASP A 1 214 ? 14.441 -14.001 7.011 1.00 93.06 214 ASP A N 1
ATOM 1681 C CA . ASP A 1 214 ? 14.583 -12.664 7.606 1.00 93.06 214 ASP A CA 1
ATOM 1682 C C . ASP A 1 214 ? 13.296 -12.135 8.262 1.00 93.06 214 ASP A C 1
ATOM 1684 O O . ASP A 1 214 ? 13.319 -11.127 8.969 1.00 93.06 214 ASP A O 1
ATOM 1688 N N . TYR A 1 215 ? 12.167 -12.817 8.052 1.00 95.75 215 TYR A N 1
ATOM 1689 C CA . TYR A 1 215 ? 10.843 -12.391 8.510 1.00 95.75 215 TYR A CA 1
ATOM 1690 C C . TYR A 1 215 ? 10.138 -13.424 9.395 1.00 95.75 215 TYR A C 1
ATOM 1692 O O . TYR A 1 215 ? 8.978 -13.222 9.740 1.00 95.75 215 TYR A O 1
ATOM 1700 N N . LYS A 1 216 ? 10.831 -14.479 9.850 1.00 95.50 216 LYS A N 1
ATOM 1701 C CA . LYS A 1 216 ? 10.271 -15.483 10.781 1.00 95.50 216 LYS A CA 1
ATOM 1702 C C . LYS A 1 216 ? 9.794 -14.903 12.116 1.00 95.50 216 LYS A C 1
ATOM 1704 O O . LYS A 1 216 ? 9.051 -15.561 12.834 1.00 95.50 216 LYS A O 1
ATOM 1709 N N . TRP A 1 217 ? 10.257 -13.703 12.459 1.00 95.06 217 TRP A N 1
ATOM 1710 C CA . TRP A 1 217 ? 9.910 -12.994 13.687 1.00 95.06 217 TRP A CA 1
ATOM 1711 C C . TRP A 1 217 ? 8.548 -12.289 13.619 1.00 95.06 217 TRP A C 1
ATOM 1713 O O . TRP A 1 217 ? 8.026 -11.910 14.667 1.00 95.06 217 TRP A O 1
ATOM 1723 N N . ILE A 1 218 ? 7.981 -12.073 12.422 1.00 96.31 218 ILE A N 1
ATOM 1724 C CA . ILE A 1 218 ? 6.683 -11.400 12.308 1.00 96.31 218 ILE A CA 1
ATOM 1725 C C . ILE A 1 218 ? 5.570 -12.294 12.860 1.00 96.31 218 ILE A C 1
ATOM 1727 O O . ILE A 1 218 ? 5.652 -13.522 12.846 1.00 96.31 218 ILE A O 1
ATOM 1731 N N . THR A 1 219 ? 4.506 -11.659 13.330 1.00 96.88 219 THR A N 1
ATOM 1732 C CA . THR A 1 219 ? 3.372 -12.304 13.988 1.00 96.88 219 THR A CA 1
ATOM 1733 C C . THR A 1 219 ? 2.696 -13.302 13.043 1.00 96.88 219 THR A C 1
ATOM 1735 O O . THR A 1 219 ? 2.218 -12.884 11.984 1.00 96.88 219 THR A O 1
ATOM 1738 N N . PRO A 1 220 ? 2.572 -14.585 13.431 1.00 97.12 220 PRO A N 1
ATOM 1739 C CA . PRO A 1 220 ? 1.777 -15.554 12.685 1.00 97.12 220 PRO A CA 1
ATOM 1740 C C . PRO A 1 220 ? 0.300 -15.154 12.613 1.00 97.12 220 PRO A C 1
ATOM 1742 O O . PRO A 1 220 ? -0.222 -14.454 13.490 1.00 97.12 220 PRO A O 1
ATOM 1745 N N . PHE A 1 221 ? -0.411 -15.631 11.600 1.00 98.31 221 PHE A N 1
ATOM 1746 C CA . PHE A 1 221 ? -1.818 -15.359 11.400 1.00 98.31 221 PHE A CA 1
ATOM 1747 C C . PHE A 1 221 ? -2.638 -15.872 12.580 1.00 98.31 221 PHE A C 1
ATOM 1749 O O . PHE A 1 221 ? -2.788 -17.072 12.814 1.00 98.31 221 PHE A O 1
ATOM 1756 N N . ARG A 1 222 ? -3.268 -14.951 13.309 1.00 98.25 222 ARG A N 1
ATOM 1757 C CA . ARG A 1 222 ? -4.063 -15.291 14.497 1.00 98.25 222 ARG A CA 1
ATOM 1758 C C . ARG A 1 222 ? -5.507 -15.658 14.159 1.00 98.25 222 ARG A C 1
ATOM 1760 O O . ARG A 1 222 ? -6.340 -15.747 15.058 1.00 98.25 222 ARG A O 1
ATOM 1767 N N . LYS A 1 223 ? -5.825 -15.851 12.871 1.00 98.38 223 LYS A N 1
ATOM 1768 C CA . LYS A 1 223 ? -7.190 -16.105 12.366 1.00 98.38 223 LYS A CA 1
ATOM 1769 C C . LYS A 1 223 ? -8.184 -15.001 12.764 1.00 98.38 223 LYS A C 1
ATOM 1771 O O . LYS A 1 223 ? -9.381 -15.250 12.934 1.00 98.38 223 LYS A O 1
ATOM 1776 N N . ASP A 1 224 ? -7.674 -13.780 12.911 1.00 98.44 224 ASP A N 1
ATOM 1777 C CA . ASP A 1 224 ? -8.385 -12.590 13.386 1.00 98.44 224 ASP A CA 1
ATOM 1778 C C . ASP A 1 224 ? -8.872 -11.672 12.248 1.00 98.44 224 ASP A C 1
ATOM 1780 O O . ASP A 1 224 ? -9.530 -10.667 12.508 1.00 98.44 224 ASP A O 1
ATOM 1784 N N . ILE A 1 225 ? -8.661 -12.061 10.987 1.00 98.75 225 ILE A N 1
ATOM 1785 C CA . ILE A 1 225 ? -9.350 -11.487 9.822 1.00 98.75 225 ILE A CA 1
ATOM 1786 C C . ILE A 1 225 ? -10.575 -12.351 9.500 1.00 98.75 225 ILE A C 1
ATOM 1788 O O . ILE A 1 225 ? -10.455 -13.550 9.243 1.00 98.75 225 ILE A O 1
ATOM 1792 N N . ARG A 1 226 ? -11.770 -11.751 9.507 1.00 98.62 226 ARG A N 1
ATOM 1793 C CA . ARG A 1 226 ? -13.031 -12.419 9.142 1.00 98.62 226 ARG A CA 1
ATOM 1794 C C . ARG A 1 226 ? -13.270 -12.389 7.635 1.00 98.62 226 ARG A C 1
ATOM 1796 O O . ARG A 1 226 ? -13.632 -13.411 7.058 1.00 98.62 226 ARG A O 1
ATOM 1803 N N . LYS A 1 227 ? -13.095 -11.222 7.014 1.00 98.50 227 LYS A N 1
ATOM 1804 C CA . LYS A 1 227 ? -13.181 -11.018 5.563 1.00 98.50 227 LYS A CA 1
ATOM 1805 C C . LYS A 1 227 ? -12.014 -10.161 5.096 1.00 98.50 227 LYS A C 1
ATOM 1807 O O . LYS A 1 227 ? -11.657 -9.201 5.769 1.00 98.50 227 LYS A O 1
ATOM 1812 N N . ALA A 1 228 ? -11.477 -10.484 3.926 1.00 98.44 228 ALA A N 1
ATOM 1813 C CA . ALA A 1 228 ? -10.530 -9.641 3.210 1.00 98.44 228 ALA A CA 1
ATOM 1814 C C . ALA A 1 228 ? -11.131 -9.269 1.850 1.00 98.44 228 ALA A C 1
ATOM 1816 O O . ALA A 1 228 ? -11.534 -10.146 1.086 1.00 98.44 228 ALA A O 1
ATOM 1817 N N . ILE A 1 229 ? -11.215 -7.972 1.567 1.00 98.69 229 ILE A N 1
ATOM 1818 C CA . ILE A 1 229 ? -11.682 -7.418 0.296 1.00 98.69 229 ILE A CA 1
ATOM 1819 C C . ILE A 1 229 ? -10.494 -6.723 -0.361 1.00 98.69 229 ILE A C 1
ATOM 1821 O O . ILE A 1 229 ? -9.889 -5.824 0.224 1.00 98.69 229 ILE A O 1
ATOM 1825 N N . PHE A 1 230 ? -10.172 -7.137 -1.581 1.00 98.50 230 PHE A N 1
ATOM 1826 C CA . PHE A 1 230 ? -9.056 -6.604 -2.353 1.00 98.50 230 PHE A CA 1
ATOM 1827 C C . PHE A 1 230 ? -9.574 -5.759 -3.512 1.00 98.50 230 PHE A C 1
ATOM 1829 O O . PHE A 1 230 ? -10.352 -6.237 -4.336 1.00 98.50 230 PHE A O 1
ATOM 1836 N N . VAL A 1 231 ? -9.137 -4.502 -3.580 1.00 98.19 231 VAL A N 1
ATOM 1837 C CA . VAL A 1 231 ? -9.552 -3.540 -4.606 1.00 98.19 231 VAL A CA 1
ATOM 1838 C C . VAL A 1 231 ? -8.333 -3.149 -5.433 1.00 98.19 231 VAL A C 1
ATOM 1840 O O . VAL A 1 231 ? -7.365 -2.612 -4.895 1.00 98.19 231 VAL A O 1
ATOM 1843 N N . ALA A 1 232 ? -8.372 -3.423 -6.741 1.00 97.06 232 ALA A N 1
ATOM 1844 C CA . ALA A 1 232 ? -7.276 -3.136 -7.678 1.00 97.06 232 ALA A CA 1
ATOM 1845 C C . ALA A 1 232 ? -5.902 -3.667 -7.207 1.00 97.06 232 ALA A C 1
ATOM 1847 O O . ALA A 1 232 ? -4.862 -3.041 -7.409 1.00 97.06 232 ALA A O 1
ATOM 1848 N N . SER A 1 233 ? -5.902 -4.808 -6.517 1.00 97.50 233 SER A N 1
ATOM 1849 C CA . SER A 1 233 ? -4.718 -5.361 -5.867 1.00 97.50 233 SER A CA 1
ATOM 1850 C C . SER A 1 233 ? -3.939 -6.296 -6.793 1.00 97.50 233 SER A C 1
ATOM 1852 O O . SER A 1 233 ? -4.543 -7.192 -7.387 1.00 97.50 233 SER A O 1
ATOM 1854 N N . PRO A 1 234 ? -2.602 -6.179 -6.871 1.00 95.81 234 PRO A N 1
ATOM 1855 C CA . PRO A 1 234 ? -1.786 -7.059 -7.698 1.00 95.81 234 PRO A CA 1
ATOM 1856 C C . PRO A 1 234 ? -1.547 -8.402 -6.993 1.00 95.81 234 PRO A C 1
ATOM 1858 O O . PRO A 1 234 ? -0.444 -8.699 -6.551 1.00 95.81 234 PRO A O 1
ATOM 1861 N N . LEU A 1 235 ? -2.589 -9.228 -6.843 1.00 94.50 235 LEU A N 1
ATOM 1862 C CA . LEU A 1 235 ? -2.515 -10.473 -6.059 1.00 94.50 235 LEU A CA 1
ATOM 1863 C C . LEU A 1 235 ? -1.512 -11.487 -6.626 1.00 94.50 235 LEU A C 1
ATOM 1865 O O . LEU A 1 235 ? -0.931 -12.250 -5.864 1.00 94.50 235 LEU A O 1
ATOM 1869 N N . LYS A 1 236 ? -1.284 -11.495 -7.941 1.00 93.94 236 LYS A N 1
ATOM 1870 C CA . LYS A 1 236 ? -0.219 -12.305 -8.547 1.00 93.94 236 LYS A CA 1
ATOM 1871 C C . LYS A 1 236 ? 1.067 -11.509 -8.789 1.00 93.94 236 LYS A C 1
ATOM 1873 O O . LYS A 1 236 ? 2.067 -12.109 -9.116 1.00 93.94 236 LYS A O 1
ATOM 1878 N N . GLY A 1 237 ? 1.057 -10.196 -8.569 1.00 95.69 237 GLY A N 1
ATOM 1879 C CA . GLY A 1 237 ? 2.189 -9.301 -8.800 1.00 95.69 237 GLY A CA 1
ATOM 1880 C C . GLY A 1 237 ? 2.080 -8.466 -10.081 1.00 95.69 237 GLY A C 1
ATOM 1881 O O . GLY A 1 237 ? 1.066 -8.488 -1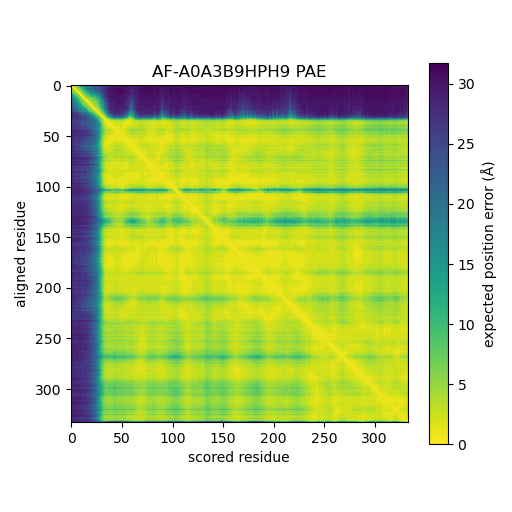0.781 1.00 95.69 237 GLY A O 1
ATOM 1882 N N . ILE A 1 238 ? 3.119 -7.681 -10.358 1.00 96.50 238 ILE A N 1
ATOM 1883 C CA . ILE A 1 238 ? 3.228 -6.724 -11.470 1.00 96.50 238 ILE A CA 1
ATOM 1884 C C . ILE A 1 238 ? 4.584 -6.850 -12.166 1.00 96.50 238 ILE A C 1
ATOM 1886 O O . ILE A 1 238 ? 5.564 -7.239 -11.547 1.00 96.50 238 ILE A O 1
ATOM 1890 N N . ASP A 1 239 ? 4.677 -6.440 -13.427 1.00 97.44 239 ASP A N 1
ATOM 1891 C CA . ASP A 1 239 ? 5.955 -6.322 -14.143 1.00 97.44 239 ASP A CA 1
ATOM 1892 C C . ASP A 1 239 ? 6.137 -4.974 -14.845 1.00 97.44 239 ASP A C 1
ATOM 1894 O O . ASP A 1 239 ? 7.050 -4.819 -15.649 1.00 97.44 239 ASP A O 1
ATOM 1898 N N . THR A 1 240 ? 5.311 -3.971 -14.532 1.00 95.88 240 THR A N 1
ATOM 1899 C CA . THR A 1 240 ? 5.231 -2.685 -15.249 1.00 95.88 240 THR A CA 1
ATOM 1900 C C . THR A 1 240 ? 6.594 -2.041 -15.520 1.00 95.88 240 THR A C 1
ATOM 1902 O O . THR A 1 240 ? 6.857 -1.614 -16.644 1.00 95.88 240 THR A O 1
ATOM 1905 N N . ALA A 1 241 ? 7.478 -2.006 -14.515 1.00 96.69 241 ALA A N 1
ATOM 1906 C CA . ALA A 1 241 ? 8.800 -1.390 -14.630 1.00 96.69 241 ALA A CA 1
ATOM 1907 C C . ALA A 1 241 ? 9.753 -2.147 -15.576 1.00 96.69 241 ALA A C 1
ATOM 1909 O O . ALA A 1 241 ? 10.644 -1.540 -16.162 1.00 96.69 241 ALA A O 1
ATOM 1910 N N . PHE A 1 242 ? 9.540 -3.447 -15.769 1.00 97.81 242 PHE A N 1
ATOM 1911 C CA . PHE A 1 242 ? 10.329 -4.303 -16.658 1.00 97.81 242 PHE A CA 1
ATOM 1912 C C . PHE A 1 242 ? 9.653 -4.484 -18.024 1.00 97.81 242 PHE A C 1
ATOM 1914 O O . PHE A 1 242 ? 10.317 -4.694 -19.033 1.00 97.81 242 PHE A O 1
ATOM 1921 N N . ARG A 1 243 ? 8.324 -4.365 -18.083 1.00 96.88 243 ARG A N 1
ATOM 1922 C CA . ARG A 1 243 ? 7.526 -4.553 -19.298 1.00 96.88 243 ARG A CA 1
ATOM 1923 C C . ARG A 1 243 ? 7.548 -3.343 -20.230 1.00 96.88 243 ARG A C 1
ATOM 1925 O O . ARG A 1 243 ? 7.421 -3.517 -21.442 1.00 96.88 243 ARG A O 1
ATOM 1932 N N . TYR A 1 244 ? 7.670 -2.129 -19.689 1.00 96.44 244 TYR A N 1
ATOM 1933 C CA . TYR A 1 244 ? 7.508 -0.897 -20.462 1.00 96.44 244 TYR A CA 1
ATOM 1934 C C . TYR A 1 244 ? 8.710 0.042 -20.310 1.00 96.44 244 TYR A C 1
ATOM 1936 O O . TYR A 1 244 ? 8.883 0.701 -19.285 1.00 96.44 244 TYR A O 1
ATOM 1944 N N . TYR A 1 245 ? 9.512 0.197 -21.367 1.00 95.12 245 TYR A N 1
ATOM 1945 C CA . TYR A 1 245 ? 10.595 1.191 -21.376 1.00 95.12 245 TYR A CA 1
ATOM 1946 C C . TYR A 1 245 ? 10.068 2.625 -21.167 1.00 95.12 245 TYR A C 1
ATOM 1948 O O . TYR A 1 245 ? 10.617 3.380 -20.366 1.00 95.12 245 TYR A O 1
ATOM 1956 N N . ALA A 1 246 ? 8.939 2.974 -21.795 1.00 94.50 246 ALA A N 1
ATOM 1957 C CA . ALA A 1 246 ? 8.311 4.294 -21.670 1.00 94.50 246 ALA A CA 1
ATOM 1958 C C . ALA A 1 246 ? 7.901 4.654 -20.227 1.00 94.50 246 ALA A C 1
ATOM 1960 O O . ALA A 1 246 ? 7.959 5.823 -19.834 1.00 94.50 246 ALA A O 1
ATOM 1961 N N . TYR A 1 247 ? 7.529 3.657 -19.415 1.00 96.12 247 TYR A N 1
ATOM 1962 C CA . TYR A 1 247 ? 7.277 3.858 -17.987 1.00 96.12 247 TYR A CA 1
ATOM 1963 C C . TYR A 1 247 ? 8.547 4.353 -17.280 1.00 96.12 247 TYR A C 1
ATOM 1965 O O . TYR A 1 247 ? 8.502 5.361 -16.579 1.00 96.12 247 TYR A O 1
ATOM 1973 N N . ASN A 1 248 ? 9.695 3.715 -17.529 1.00 96.50 248 ASN A N 1
ATOM 1974 C CA . ASN A 1 248 ? 10.971 4.103 -16.920 1.00 96.50 248 ASN A CA 1
ATOM 1975 C C . ASN A 1 248 ? 11.385 5.525 -17.310 1.00 96.50 248 ASN A C 1
ATOM 1977 O O . ASN A 1 248 ? 11.800 6.316 -16.462 1.00 96.50 248 ASN A O 1
ATOM 1981 N N . PHE A 1 249 ? 11.196 5.873 -18.584 1.00 93.56 249 PHE A N 1
ATOM 1982 C CA . PHE A 1 249 ? 11.430 7.230 -19.065 1.00 93.56 249 PHE A CA 1
ATOM 1983 C C . PHE A 1 249 ? 10.529 8.249 -18.352 1.00 93.56 249 PHE A C 1
ATOM 1985 O O . PHE A 1 249 ? 11.005 9.293 -17.915 1.00 93.56 249 PHE A O 1
ATOM 1992 N N . THR A 1 250 ? 9.247 7.928 -18.160 1.00 95.62 250 THR A N 1
ATOM 1993 C CA . THR A 1 250 ? 8.289 8.800 -17.461 1.00 95.62 250 THR A CA 1
ATOM 1994 C C . THR A 1 250 ? 8.663 8.986 -15.992 1.00 95.62 250 THR A C 1
ATOM 1996 O O . THR A 1 250 ? 8.635 10.111 -15.492 1.00 95.62 250 THR A O 1
ATOM 1999 N N . VAL A 1 251 ? 9.076 7.913 -15.309 1.00 95.75 251 VAL A N 1
ATOM 2000 C CA . VAL A 1 251 ? 9.551 7.976 -13.920 1.00 95.75 251 VAL A CA 1
ATOM 2001 C C . VAL A 1 251 ? 10.730 8.940 -13.791 1.00 95.75 251 VAL A C 1
ATOM 2003 O O . VAL A 1 251 ? 10.711 9.785 -12.895 1.00 95.75 251 VAL A O 1
ATOM 2006 N N . LYS A 1 252 ? 11.710 8.880 -14.703 1.00 94.12 252 LYS A N 1
ATOM 2007 C CA . LYS A 1 252 ? 12.832 9.831 -14.728 1.00 94.12 252 LYS A CA 1
ATOM 2008 C C . LYS A 1 252 ? 12.391 11.250 -15.081 1.00 94.12 252 LYS A C 1
ATOM 2010 O O . LYS A 1 252 ? 12.684 12.174 -14.327 1.00 94.12 252 LYS A O 1
ATOM 2015 N N . GLN A 1 253 ? 11.646 11.423 -16.171 1.00 94.88 253 GLN A N 1
ATOM 2016 C CA . GLN A 1 253 ? 11.238 12.732 -16.688 1.00 94.88 253 GLN A CA 1
ATOM 2017 C C . GLN A 1 253 ? 10.411 13.533 -15.682 1.00 94.88 253 GLN A C 1
ATOM 2019 O O . GLN A 1 253 ? 10.608 14.735 -15.532 1.00 94.88 253 GLN A O 1
ATOM 2024 N N . GLN A 1 254 ? 9.480 12.875 -14.991 1.00 94.62 254 GLN A N 1
ATOM 2025 C CA . GLN A 1 254 ? 8.589 13.520 -14.024 1.00 94.62 254 GLN A CA 1
ATOM 2026 C C . GLN A 1 254 ? 9.098 13.406 -12.579 1.00 94.62 254 GLN A C 1
ATOM 2028 O O . GLN A 1 254 ? 8.443 13.885 -11.643 1.00 94.62 254 GLN A O 1
ATOM 2033 N N . ASN A 1 255 ? 10.264 12.781 -12.379 1.00 92.00 255 ASN A N 1
ATOM 2034 C CA . ASN A 1 255 ? 10.843 12.492 -11.071 1.00 92.00 255 ASN A CA 1
ATOM 2035 C C . ASN A 1 255 ? 9.807 11.833 -10.136 1.00 92.00 255 ASN A C 1
ATOM 2037 O O . ASN A 1 255 ? 9.471 12.376 -9.078 1.00 92.00 255 ASN A O 1
ATOM 2041 N N . LEU A 1 256 ? 9.175 10.748 -10.593 1.00 94.44 256 LEU A N 1
ATOM 2042 C CA . LEU A 1 256 ? 8.104 10.070 -9.856 1.00 94.44 256 LEU A CA 1
ATOM 2043 C C . LEU A 1 256 ? 8.665 9.225 -8.708 1.00 94.44 256 LEU A C 1
ATOM 2045 O O . LEU A 1 256 ? 9.748 8.655 -8.799 1.00 94.44 256 LEU A O 1
ATOM 2049 N N . ALA A 1 257 ? 7.878 9.095 -7.639 1.00 94.81 257 ALA A N 1
ATOM 2050 C CA . ALA A 1 257 ? 8.133 8.168 -6.539 1.00 94.81 257 ALA A CA 1
ATOM 2051 C C . ALA A 1 257 ? 7.828 6.716 -6.955 1.00 94.81 257 ALA A C 1
ATOM 2053 O O . ALA A 1 257 ? 6.881 6.101 -6.467 1.00 94.81 257 ALA A O 1
ATOM 2054 N N . ALA A 1 258 ? 8.608 6.174 -7.888 1.00 95.88 258 ALA A N 1
ATOM 2055 C CA . ALA A 1 258 ? 8.399 4.829 -8.400 1.00 95.88 258 ALA A CA 1
ATOM 2056 C C . ALA A 1 258 ? 9.726 4.142 -8.774 1.00 95.88 258 ALA A C 1
ATOM 2058 O O . ALA A 1 258 ? 10.699 4.830 -9.107 1.00 95.88 258 ALA A O 1
ATOM 2059 N N . PRO A 1 259 ? 9.782 2.797 -8.724 1.00 95.75 259 PRO A N 1
ATOM 2060 C CA . PRO A 1 259 ? 10.968 2.052 -9.125 1.00 95.75 259 PRO A CA 1
ATOM 2061 C C . PRO A 1 259 ? 11.160 2.085 -10.640 1.00 95.75 259 PRO A C 1
ATOM 2063 O O . PRO A 1 259 ? 10.211 2.296 -11.400 1.00 95.75 259 PRO A O 1
ATOM 2066 N N . LEU A 1 260 ? 12.389 1.805 -11.048 1.00 97.31 260 LEU A N 1
ATOM 2067 C CA . LEU A 1 260 ? 12.823 1.596 -12.421 1.00 97.31 260 LEU A CA 1
ATOM 2068 C C . LEU A 1 260 ? 13.181 0.111 -12.601 1.00 97.31 260 LEU A C 1
ATOM 2070 O O . LEU A 1 260 ? 13.720 -0.510 -11.690 1.00 97.31 260 LEU A O 1
ATOM 2074 N N . GLY A 1 261 ? 12.895 -0.463 -13.768 1.00 96.50 261 GLY A N 1
ATOM 2075 C CA . GLY A 1 261 ? 13.367 -1.798 -14.155 1.00 96.50 261 GLY A CA 1
ATOM 2076 C C . GLY A 1 261 ? 14.866 -1.877 -14.492 1.00 96.50 261 GLY A C 1
ATOM 2077 O O . GLY A 1 261 ? 15.503 -2.870 -14.139 1.00 96.50 261 GLY A O 1
ATOM 2078 N N . PRO A 1 262 ? 15.478 -0.880 -15.163 1.00 97.06 262 PRO A N 1
ATOM 2079 C CA . PRO A 1 262 ? 16.902 -0.933 -15.467 1.00 97.06 262 PRO A CA 1
ATOM 2080 C C . PRO A 1 262 ? 17.770 -0.538 -14.272 1.00 97.06 262 PRO A C 1
ATOM 2082 O O . PRO A 1 262 ? 17.437 0.382 -13.520 1.00 97.06 262 PRO A O 1
ATOM 2085 N N . GLU A 1 263 ? 18.934 -1.176 -14.168 1.00 95.88 263 GLU A N 1
ATOM 2086 C CA . GLU A 1 263 ? 19.997 -0.808 -13.229 1.00 95.88 263 GLU A CA 1
ATOM 2087 C C . GLU A 1 263 ? 20.670 0.497 -13.632 1.00 95.88 263 GLU A C 1
ATOM 2089 O O . GLU A 1 263 ? 20.978 1.320 -12.782 1.00 95.88 263 GLU A O 1
ATOM 2094 N N . SER A 1 264 ? 20.835 0.726 -14.934 1.00 96.69 264 SER A N 1
ATOM 2095 C CA . SER A 1 264 ? 21.280 2.007 -15.474 1.00 96.69 264 SER A CA 1
ATOM 2096 C C . SER A 1 264 ? 20.608 2.286 -16.811 1.00 96.69 264 SER A C 1
ATOM 2098 O O . SER A 1 264 ? 20.226 1.367 -17.534 1.00 96.69 264 SER A O 1
ATOM 2100 N N . MET A 1 265 ? 20.418 3.561 -17.146 1.00 96.31 265 MET A N 1
ATOM 2101 C CA . MET A 1 265 ? 19.812 3.953 -18.420 1.00 96.31 265 MET A CA 1
ATOM 2102 C C . MET A 1 265 ? 20.432 5.224 -18.985 1.00 96.31 265 MET A C 1
ATOM 2104 O O . MET A 1 265 ? 20.860 6.101 -18.232 1.00 96.31 265 MET A O 1
ATOM 2108 N N . LEU A 1 266 ? 20.432 5.338 -20.311 1.00 94.75 266 LEU A N 1
ATOM 2109 C CA . LEU A 1 266 ? 20.778 6.561 -21.013 1.00 94.75 266 LEU A CA 1
ATOM 2110 C C . LEU A 1 266 ? 19.731 7.634 -20.698 1.00 94.75 266 LEU A C 1
ATOM 2112 O O . LEU A 1 266 ? 18.538 7.480 -20.969 1.00 94.75 266 LEU A O 1
ATOM 2116 N N . TRP A 1 267 ? 20.193 8.738 -20.129 1.00 94.12 267 TRP A N 1
ATOM 2117 C CA . TRP A 1 267 ? 19.392 9.882 -19.741 1.00 94.12 267 TRP A CA 1
ATOM 2118 C C . TRP A 1 267 ? 20.113 11.166 -20.144 1.00 94.12 267 TRP A C 1
ATOM 2120 O O . TRP A 1 267 ? 21.215 11.438 -19.677 1.00 94.12 267 TRP A O 1
ATOM 2130 N N . GLN A 1 268 ? 19.499 11.951 -21.035 1.00 92.00 268 GLN A N 1
ATOM 2131 C CA . GLN A 1 268 ? 20.058 13.224 -21.520 1.00 92.00 268 GLN A CA 1
ATOM 2132 C C . GLN A 1 268 ? 21.515 13.105 -22.017 1.00 92.00 268 GLN A C 1
ATOM 2134 O O . GLN A 1 268 ? 22.349 13.967 -21.761 1.00 92.00 268 GLN A O 1
ATOM 2139 N N . GLY A 1 269 ? 21.826 12.012 -22.723 1.00 92.31 269 GLY A N 1
ATOM 2140 C CA . GLY A 1 269 ? 23.155 11.759 -23.290 1.00 92.31 269 GLY A CA 1
ATOM 2141 C C . GLY A 1 269 ? 24.171 11.131 -22.330 1.00 92.31 269 GLY A C 1
ATOM 2142 O O . GLY A 1 269 ? 25.281 10.835 -22.757 1.00 92.31 269 GLY A O 1
ATOM 2143 N N . MET A 1 270 ? 23.809 10.876 -21.068 1.00 93.94 270 MET A N 1
ATOM 2144 C CA . MET A 1 270 ? 24.680 10.222 -20.085 1.00 93.94 270 MET A CA 1
ATOM 2145 C C . MET A 1 270 ? 24.050 8.937 -19.554 1.00 93.94 270 MET A C 1
ATOM 2147 O O . MET A 1 270 ? 22.845 8.883 -19.323 1.00 93.94 270 MET A O 1
ATOM 2151 N N . PHE A 1 271 ? 24.852 7.900 -19.322 1.00 94.19 271 PHE A N 1
ATOM 2152 C CA . PHE A 1 271 ? 24.382 6.730 -18.582 1.00 94.19 271 PHE A CA 1
ATOM 2153 C C . PHE A 1 271 ? 24.288 7.065 -17.094 1.00 94.19 271 PHE A C 1
ATOM 2155 O O . PHE A 1 271 ? 25.272 7.466 -16.475 1.00 94.19 271 PHE A O 1
ATOM 2162 N N . VAL A 1 272 ? 23.092 6.910 -16.531 1.00 95.44 272 VAL A N 1
ATOM 2163 C CA . VAL A 1 272 ? 22.802 7.196 -15.124 1.00 95.44 272 VAL A CA 1
ATOM 2164 C C . VAL A 1 272 ? 22.490 5.895 -14.398 1.00 95.44 272 VAL A C 1
ATOM 2166 O O . VAL A 1 272 ? 21.658 5.112 -14.860 1.00 95.44 272 VAL A O 1
ATOM 2169 N N . ASP A 1 273 ? 23.141 5.693 -13.252 1.00 95.75 273 ASP A N 1
ATOM 2170 C CA . ASP A 1 273 ? 22.862 4.593 -12.329 1.00 95.75 273 ASP A CA 1
ATOM 2171 C C . ASP A 1 273 ? 21.516 4.785 -11.605 1.00 95.75 273 ASP A C 1
ATOM 2173 O O . ASP A 1 273 ? 21.145 5.888 -11.191 1.00 95.75 273 ASP A O 1
ATOM 2177 N N . ASN A 1 274 ? 20.782 3.688 -11.444 1.00 95.75 274 ASN A N 1
ATOM 2178 C CA . ASN A 1 274 ? 19.484 3.619 -10.778 1.00 95.75 274 ASN A CA 1
ATOM 2179 C C . ASN A 1 274 ? 19.490 2.683 -9.568 1.00 95.75 274 ASN A C 1
ATOM 2181 O O . ASN A 1 274 ? 18.464 2.584 -8.890 1.00 95.75 274 ASN A O 1
ATOM 2185 N N . PHE A 1 275 ? 20.603 2.011 -9.264 1.00 92.12 275 PHE A N 1
ATOM 2186 C CA . PHE A 1 275 ? 20.667 1.007 -8.205 1.00 92.12 275 PHE A CA 1
ATOM 2187 C C . PHE A 1 275 ? 20.208 1.568 -6.854 1.00 92.12 275 PHE A C 1
ATOM 2189 O O . PHE A 1 275 ? 19.313 1.021 -6.202 1.00 92.12 275 PHE A O 1
ATOM 2196 N N . HIS A 1 276 ? 20.756 2.715 -6.450 1.00 93.38 276 HIS A N 1
ATOM 2197 C CA . HIS A 1 276 ? 20.382 3.354 -5.186 1.00 93.38 276 HIS A CA 1
ATOM 2198 C C . HIS A 1 276 ? 18.953 3.910 -5.191 1.00 93.38 276 HIS A C 1
ATOM 2200 O O . HIS A 1 276 ? 18.288 3.871 -4.157 1.00 93.38 276 HIS A O 1
ATOM 2206 N N . HIS A 1 277 ? 18.461 4.384 -6.340 1.00 95.12 277 HIS A N 1
ATOM 2207 C CA . HIS A 1 277 ? 17.078 4.850 -6.493 1.00 95.12 277 HIS A CA 1
ATOM 2208 C C . HIS A 1 277 ? 16.083 3.706 -6.284 1.00 95.12 277 HIS A C 1
ATOM 2210 O O . HIS A 1 277 ? 15.122 3.847 -5.532 1.00 95.12 277 HIS A O 1
ATOM 2216 N N . ASN A 1 278 ? 16.336 2.548 -6.893 1.00 94.75 278 ASN A N 1
ATOM 2217 C CA . ASN A 1 278 ? 15.453 1.384 -6.814 1.00 94.75 278 ASN A CA 1
ATOM 2218 C C . ASN A 1 278 ? 15.322 0.831 -5.389 1.00 94.75 278 ASN A C 1
ATOM 2220 O O . ASN A 1 278 ? 14.230 0.424 -4.984 1.00 94.75 278 ASN A O 1
ATOM 2224 N N . LYS A 1 279 ? 16.386 0.925 -4.581 1.00 94.00 279 LYS A N 1
ATOM 2225 C CA . LYS A 1 279 ? 16.371 0.547 -3.157 1.00 94.00 279 LYS A CA 1
ATOM 2226 C C . LYS A 1 279 ? 15.429 1.387 -2.282 1.00 94.00 279 LYS A C 1
ATOM 2228 O O . LYS A 1 279 ? 15.162 0.995 -1.150 1.00 94.00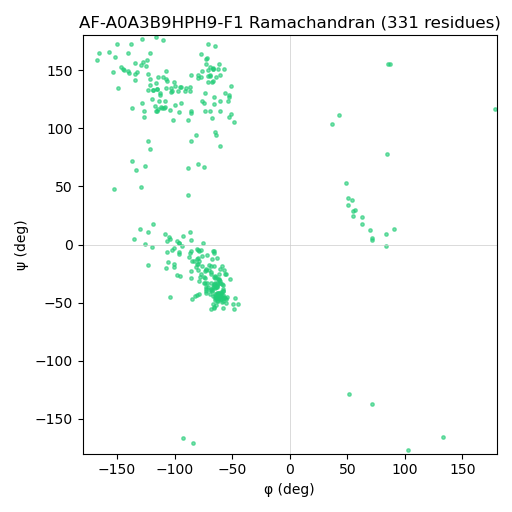 279 LYS A O 1
ATOM 2233 N N . LEU A 1 280 ? 14.897 2.503 -2.786 1.00 96.38 280 LEU A N 1
ATOM 2234 C CA . LEU A 1 280 ? 13.912 3.341 -2.085 1.00 96.38 280 LEU A CA 1
ATOM 2235 C C . LEU A 1 280 ? 12.473 2.796 -2.187 1.00 96.38 280 LEU A C 1
ATOM 2237 O O . LEU A 1 280 ? 11.552 3.364 -1.598 1.00 96.38 280 LEU A O 1
ATOM 2241 N N . PHE A 1 281 ? 12.255 1.712 -2.942 1.00 96.75 281 PHE A N 1
ATOM 2242 C CA . PHE A 1 281 ? 10.928 1.137 -3.196 1.00 96.75 281 PHE A CA 1
ATOM 2243 C C . PHE A 1 281 ? 10.868 -0.378 -2.921 1.00 96.75 281 PHE A C 1
ATOM 2245 O O . PHE A 1 281 ? 10.359 -1.127 -3.762 1.00 96.75 281 PHE A O 1
ATOM 2252 N N . PRO A 1 282 ? 11.346 -0.867 -1.760 1.00 95.56 282 PRO A N 1
ATOM 2253 C CA . PRO A 1 282 ? 11.458 -2.304 -1.495 1.00 95.56 282 PRO A CA 1
ATOM 2254 C C . PRO A 1 282 ? 10.116 -3.035 -1.620 1.00 95.56 282 PRO A C 1
ATOM 2256 O O . PRO A 1 282 ? 10.039 -4.107 -2.216 1.00 95.56 282 PRO A O 1
ATOM 2259 N N . GLY A 1 283 ? 9.023 -2.429 -1.149 1.00 96.56 283 GLY A N 1
ATOM 2260 C CA . GLY A 1 283 ? 7.701 -3.039 -1.257 1.00 96.56 283 GLY A CA 1
ATOM 2261 C C . GLY A 1 283 ? 7.147 -3.103 -2.677 1.00 96.56 283 GLY A C 1
ATOM 2262 O O . GLY A 1 283 ? 6.198 -3.842 -2.901 1.00 96.56 283 GLY A O 1
ATOM 2263 N N . GLN A 1 284 ? 7.682 -2.330 -3.626 1.00 95.69 284 GLN A N 1
ATOM 2264 C CA . GLN A 1 284 ? 7.300 -2.453 -5.034 1.00 95.69 284 GLN A CA 1
ATOM 2265 C C . GLN A 1 284 ? 8.001 -3.646 -5.691 1.00 95.69 284 GLN A C 1
ATOM 2267 O O . GLN A 1 284 ? 7.353 -4.421 -6.387 1.00 95.69 284 GLN A O 1
ATOM 2272 N N . PHE A 1 285 ? 9.292 -3.839 -5.404 1.00 95.50 285 PHE A N 1
ATOM 2273 C CA . PHE A 1 285 ? 10.057 -4.992 -5.889 1.00 95.50 285 PHE A CA 1
ATOM 2274 C C . PHE A 1 285 ? 9.520 -6.323 -5.341 1.00 95.50 285 PHE A C 1
ATOM 2276 O O . PHE A 1 285 ? 9.413 -7.296 -6.076 1.00 95.50 285 PHE A O 1
ATOM 2283 N N . GLN A 1 286 ? 9.049 -6.343 -4.093 1.00 95.81 286 GLN A N 1
ATOM 2284 C CA . GLN A 1 286 ? 8.388 -7.512 -3.491 1.00 95.81 286 GLN A CA 1
ATOM 2285 C C . GLN A 1 286 ? 7.032 -7.881 -4.124 1.00 95.81 286 GLN A C 1
ATOM 2287 O O . GLN A 1 286 ? 6.425 -8.870 -3.725 1.00 95.81 286 GLN A O 1
ATOM 2292 N N . MET A 1 287 ? 6.516 -7.077 -5.060 1.00 95.94 287 MET A N 1
ATOM 2293 C CA . MET A 1 287 ? 5.307 -7.391 -5.832 1.00 95.94 287 MET A CA 1
ATOM 2294 C C . MET A 1 287 ? 5.622 -7.826 -7.257 1.00 95.94 287 MET A C 1
ATOM 2296 O O . MET A 1 287 ? 4.692 -7.957 -8.051 1.00 95.94 287 MET A O 1
ATOM 2300 N N . LEU A 1 288 ? 6.894 -7.974 -7.626 1.00 97.25 288 LEU A N 1
ATOM 2301 C CA . LEU A 1 288 ? 7.233 -8.332 -8.992 1.00 97.25 288 LEU A CA 1
ATOM 2302 C C . LEU A 1 288 ? 6.760 -9.744 -9.320 1.00 97.25 288 LEU A C 1
ATOM 2304 O O . LEU A 1 288 ? 6.843 -10.654 -8.499 1.00 97.25 288 LEU A O 1
ATOM 2308 N N . HIS A 1 289 ? 6.264 -9.912 -10.540 1.00 97.06 289 HIS A N 1
ATOM 2309 C CA . HIS A 1 289 ? 5.911 -11.217 -11.076 1.00 97.06 289 HIS A CA 1
ATOM 2310 C C . HIS A 1 289 ? 6.100 -11.251 -12.580 1.00 97.06 289 HIS A C 1
ATOM 2312 O O . HIS A 1 289 ? 5.665 -10.346 -13.289 1.00 97.06 289 HIS A O 1
ATOM 2318 N N . ASN A 1 290 ? 6.722 -12.317 -13.069 1.00 96.94 290 ASN A N 1
ATOM 2319 C CA . ASN A 1 290 ? 6.981 -12.504 -14.485 1.00 96.94 290 ASN A CA 1
ATOM 2320 C C . ASN A 1 290 ? 5.728 -13.046 -15.191 1.00 96.94 290 ASN A C 1
ATOM 2322 O O . ASN A 1 290 ? 5.483 -14.250 -15.240 1.00 96.94 290 ASN A O 1
ATOM 2326 N N . TRP A 1 291 ? 4.936 -12.140 -15.757 1.00 96.69 291 TRP A N 1
ATOM 2327 C CA . TRP A 1 291 ? 3.715 -12.481 -16.485 1.00 96.69 291 TRP A CA 1
ATOM 2328 C C . TRP A 1 291 ? 3.968 -13.105 -17.865 1.00 96.69 291 TRP A C 1
ATOM 2330 O O . TRP A 1 291 ? 3.114 -13.843 -18.353 1.00 96.69 291 TRP A O 1
ATOM 2340 N N . VAL A 1 292 ? 5.131 -12.876 -18.489 1.00 96.00 292 VAL A N 1
ATOM 2341 C CA . VAL A 1 292 ? 5.479 -13.542 -19.760 1.00 96.00 292 VAL A CA 1
ATOM 2342 C C . VAL A 1 292 ? 5.663 -15.044 -19.549 1.00 96.00 292 VAL A C 1
ATOM 2344 O O . VAL A 1 292 ? 5.210 -15.830 -20.377 1.00 96.00 292 VAL A O 1
ATOM 2347 N N . LYS A 1 293 ? 6.228 -15.467 -18.409 1.00 94.44 293 LYS A N 1
ATOM 2348 C CA . LYS A 1 293 ? 6.296 -16.891 -18.029 1.00 94.44 293 LYS A CA 1
ATOM 2349 C C . LYS A 1 293 ? 4.922 -17.542 -17.867 1.00 94.44 293 LYS A C 1
ATOM 2351 O O . LYS A 1 293 ? 4.802 -18.745 -18.068 1.00 94.44 293 LYS A O 1
ATOM 2356 N N . ASP A 1 294 ? 3.894 -16.757 -17.556 1.00 95.69 294 ASP A N 1
ATOM 2357 C CA . ASP A 1 294 ? 2.505 -17.225 -17.508 1.00 95.69 294 ASP A CA 1
ATOM 2358 C C . ASP A 1 294 ? 1.799 -17.194 -18.875 1.00 95.69 294 ASP A C 1
ATOM 2360 O O . ASP A 1 294 ? 0.598 -17.448 -18.954 1.00 95.69 294 ASP A O 1
ATOM 2364 N N . GLY A 1 295 ? 2.507 -16.844 -19.951 1.00 96.00 295 GLY A N 1
ATOM 2365 C CA . GLY A 1 295 ? 1.941 -16.730 -21.294 1.00 96.00 295 GLY A CA 1
ATOM 2366 C C . GLY A 1 295 ? 1.259 -15.391 -21.589 1.00 96.00 295 GLY A C 1
ATOM 2367 O O . GLY A 1 295 ? 0.637 -15.255 -22.641 1.00 96.00 295 GLY A O 1
ATOM 2368 N N . ILE A 1 296 ? 1.377 -14.385 -20.712 1.00 95.88 296 ILE A N 1
ATOM 2369 C CA . ILE A 1 296 ? 0.945 -13.015 -21.026 1.00 95.88 296 ILE A CA 1
ATOM 2370 C C . ILE A 1 296 ? 2.088 -12.289 -21.737 1.00 95.88 296 ILE A C 1
ATOM 2372 O O . ILE A 1 296 ? 2.939 -11.634 -21.116 1.00 95.88 296 ILE A O 1
ATOM 2376 N N . ASP A 1 297 ? 2.086 -12.426 -23.060 1.00 95.06 297 ASP A N 1
ATOM 2377 C CA . ASP A 1 297 ? 3.112 -11.879 -23.941 1.00 95.06 297 ASP A CA 1
ATOM 2378 C C . ASP A 1 297 ? 3.133 -10.336 -23.939 1.00 95.06 297 ASP A C 1
ATOM 2380 O O . ASP A 1 297 ? 2.296 -9.642 -23.349 1.00 95.06 297 ASP A O 1
ATOM 2384 N N . PHE A 1 298 ? 4.157 -9.779 -24.565 1.00 96.62 298 PHE A N 1
ATOM 2385 C CA . PHE A 1 298 ? 4.321 -8.354 -24.777 1.00 96.62 298 PHE A CA 1
ATOM 2386 C C . PHE A 1 298 ? 3.261 -7.796 -25.732 1.00 96.62 298 PHE A C 1
ATOM 2388 O O . PHE A 1 298 ? 2.787 -8.471 -26.642 1.00 96.62 298 PHE A O 1
ATOM 2395 N N . SER A 1 299 ? 2.926 -6.519 -25.556 1.00 94.31 299 SER A N 1
ATOM 2396 C CA . SER A 1 299 ? 2.026 -5.793 -26.456 1.00 94.31 299 SER A CA 1
ATOM 2397 C C . SER A 1 299 ? 2.786 -4.735 -27.256 1.00 94.31 299 SER A C 1
ATOM 2399 O O . SER A 1 299 ? 3.962 -4.465 -26.999 1.00 94.31 299 SER A O 1
ATOM 2401 N N . ASN A 1 300 ? 2.099 -4.059 -28.181 1.00 94.31 300 ASN A N 1
ATOM 2402 C CA . ASN A 1 300 ? 2.661 -2.914 -28.908 1.00 94.31 300 ASN A CA 1
ATOM 2403 C C . ASN A 1 300 ? 3.163 -1.800 -27.970 1.00 94.31 300 ASN A C 1
ATOM 2405 O O . ASN A 1 300 ? 4.069 -1.060 -28.332 1.00 94.31 300 ASN A O 1
ATOM 2409 N N . GLN A 1 301 ? 2.625 -1.698 -26.748 1.00 93.12 301 GLN A N 1
ATOM 2410 C CA . GLN A 1 301 ? 3.087 -0.730 -25.744 1.00 93.12 301 GLN A CA 1
ATOM 2411 C C . GLN A 1 301 ? 4.445 -1.104 -25.133 1.00 93.12 301 GLN A C 1
ATOM 2413 O O . GLN A 1 301 ? 5.141 -0.243 -24.600 1.00 93.12 301 GLN A O 1
ATOM 2418 N N . SER A 1 302 ? 4.827 -2.382 -25.193 1.00 95.69 302 SER A N 1
ATOM 2419 C CA . SER A 1 302 ? 6.132 -2.870 -24.740 1.00 95.69 302 SER A CA 1
ATOM 2420 C C . SER A 1 302 ? 7.230 -2.686 -25.786 1.00 95.69 302 SER A C 1
ATOM 2422 O O . SER A 1 302 ? 8.401 -2.861 -25.457 1.00 95.69 302 SER A O 1
ATOM 2424 N N . MET A 1 303 ? 6.883 -2.392 -27.042 1.00 94.69 303 MET A N 1
ATOM 2425 C CA . MET A 1 303 ? 7.857 -2.349 -28.129 1.00 94.69 303 MET A CA 1
ATOM 2426 C C . MET A 1 303 ? 8.817 -1.163 -27.998 1.00 94.69 303 MET A C 1
ATOM 2428 O O . MET A 1 303 ? 8.440 -0.078 -27.554 1.00 94.69 303 MET A O 1
ATOM 2432 N N . THR A 1 304 ? 10.062 -1.371 -28.419 1.00 95.44 304 THR A N 1
ATOM 2433 C CA . THR A 1 304 ? 11.101 -0.335 -28.473 1.00 95.44 304 THR A CA 1
ATOM 2434 C C . THR A 1 304 ? 11.648 -0.212 -29.894 1.00 95.44 304 THR A C 1
ATOM 2436 O O . THR A 1 304 ? 11.703 -1.192 -30.639 1.00 95.44 304 THR A O 1
ATOM 2439 N N . SER A 1 305 ? 12.025 1.006 -30.298 1.00 93.12 305 SER A N 1
ATOM 2440 C CA . SER A 1 305 ? 12.418 1.336 -31.681 1.00 93.12 305 SER A CA 1
ATOM 2441 C C . SER A 1 305 ? 13.731 0.688 -32.135 1.00 93.12 305 SER A C 1
ATOM 2443 O O . SER A 1 305 ? 14.026 0.658 -33.326 1.00 93.12 305 SER A O 1
ATOM 2445 N N . ASP A 1 306 ? 14.501 0.129 -31.208 1.00 95.25 306 ASP A N 1
ATOM 2446 C CA . ASP A 1 306 ? 15.762 -0.577 -31.427 1.00 95.25 306 ASP A CA 1
ATOM 2447 C C . ASP A 1 306 ? 15.549 -2.076 -31.707 1.00 95.25 306 ASP A C 1
ATOM 2449 O O . ASP A 1 306 ? 16.244 -2.934 -31.163 1.00 95.25 306 ASP A O 1
ATOM 2453 N N . LEU A 1 307 ? 14.550 -2.402 -32.537 1.00 95.56 307 LEU A N 1
ATOM 2454 C CA . LEU A 1 307 ? 14.151 -3.782 -32.852 1.00 95.56 307 LEU A CA 1
ATOM 2455 C C . LEU A 1 307 ? 13.861 -4.618 -31.588 1.00 95.56 307 LEU A C 1
ATOM 2457 O O . LEU A 1 307 ? 14.183 -5.803 -31.526 1.00 95.56 307 LEU A O 1
ATOM 2461 N N . ASN A 1 308 ? 13.244 -4.001 -30.573 1.00 96.69 308 ASN A N 1
ATOM 2462 C CA . ASN A 1 308 ? 12.925 -4.615 -29.279 1.00 96.69 308 ASN A CA 1
ATOM 2463 C C . ASN A 1 308 ? 14.134 -5.084 -28.445 1.00 96.69 308 ASN A C 1
ATOM 2465 O O . ASN A 1 308 ? 13.945 -5.868 -27.504 1.00 96.69 308 ASN A O 1
ATOM 2469 N N . GLN A 1 309 ? 15.356 -4.620 -28.734 1.00 97.50 309 GLN A N 1
ATOM 2470 C CA . GLN A 1 309 ? 16.535 -4.958 -27.929 1.00 97.50 309 GLN A CA 1
ATOM 2471 C C . GLN A 1 309 ? 16.396 -4.420 -26.500 1.00 97.50 309 GLN A C 1
ATOM 2473 O O . GLN A 1 309 ? 16.527 -5.189 -25.552 1.00 97.50 309 GLN A O 1
ATOM 2478 N N . THR A 1 310 ? 16.020 -3.150 -26.330 1.00 97.31 310 THR A N 1
ATOM 2479 C CA . THR A 1 310 ? 15.791 -2.521 -25.019 1.00 97.31 310 THR A CA 1
ATOM 2480 C C . THR A 1 310 ? 14.693 -3.226 -24.223 1.00 97.31 310 THR A C 1
ATOM 2482 O O . THR A 1 310 ? 14.892 -3.544 -23.050 1.00 97.31 310 THR A O 1
ATOM 2485 N N . ARG A 1 311 ? 13.546 -3.533 -24.848 1.00 96.69 311 ARG A N 1
ATOM 2486 C CA . ARG A 1 311 ? 12.480 -4.331 -24.211 1.00 96.69 311 ARG A CA 1
ATOM 2487 C C . ARG A 1 311 ? 13.007 -5.683 -23.722 1.00 96.69 311 ARG A C 1
ATOM 2489 O O . ARG A 1 311 ? 12.712 -6.096 -22.605 1.00 96.69 311 ARG A O 1
ATOM 2496 N N . SER A 1 312 ? 13.770 -6.378 -24.564 1.00 97.00 312 SER A N 1
ATOM 2497 C CA . SER A 1 312 ? 14.281 -7.714 -24.244 1.00 97.00 312 SER A CA 1
ATOM 2498 C C . SER A 1 312 ? 15.344 -7.661 -23.143 1.00 97.00 312 SER A C 1
ATOM 2500 O O . SER A 1 312 ? 15.304 -8.495 -22.244 1.00 97.00 312 SER A O 1
ATOM 2502 N N . ALA A 1 313 ? 16.218 -6.648 -23.152 1.00 97.69 313 ALA A N 1
ATOM 2503 C CA . ALA A 1 313 ? 17.190 -6.399 -22.090 1.00 97.69 313 ALA A CA 1
ATOM 2504 C C . ALA A 1 313 ? 16.508 -6.081 -20.753 1.00 97.69 313 ALA A C 1
ATOM 2506 O O . ALA A 1 313 ? 16.904 -6.632 -19.734 1.00 97.69 313 ALA A O 1
ATOM 2507 N N . LEU A 1 314 ? 15.450 -5.257 -20.742 1.00 96.62 314 LEU A N 1
ATOM 2508 C CA . LEU A 1 314 ? 14.667 -5.007 -19.527 1.00 96.62 314 LEU A CA 1
ATOM 2509 C C . LEU A 1 314 ? 14.098 -6.293 -18.946 1.00 96.62 314 LEU A C 1
ATOM 2511 O O . LEU A 1 314 ? 14.197 -6.513 -17.750 1.00 96.62 314 LEU A O 1
ATOM 2515 N N . TYR A 1 315 ? 13.471 -7.126 -19.771 1.00 97.12 315 TYR A N 1
ATOM 2516 C CA . TYR A 1 315 ? 12.706 -8.248 -19.246 1.00 97.12 315 TYR A CA 1
ATOM 2517 C C . TYR A 1 315 ? 13.583 -9.461 -18.917 1.00 97.12 315 TYR A C 1
ATOM 2519 O O . TYR A 1 315 ? 13.456 -10.041 -17.841 1.00 97.12 315 TYR A O 1
ATOM 2527 N N . ASN A 1 316 ? 14.507 -9.810 -19.813 1.00 97.06 316 ASN A N 1
ATOM 2528 C CA . ASN A 1 316 ? 15.342 -11.011 -19.707 1.00 97.06 316 ASN A CA 1
ATOM 2529 C C . ASN A 1 316 ? 16.721 -10.731 -19.092 1.00 97.06 316 ASN A C 1
ATOM 2531 O O . ASN A 1 316 ? 17.474 -11.661 -18.812 1.00 97.06 316 ASN A O 1
ATOM 2535 N N . GLY A 1 317 ? 17.052 -9.457 -18.893 1.00 97.44 317 GLY A N 1
ATOM 2536 C CA . GLY A 1 317 ? 18.387 -9.007 -18.539 1.00 97.44 317 GLY A CA 1
ATOM 2537 C C . GLY A 1 317 ? 19.273 -8.808 -19.768 1.00 97.44 317 GLY A C 1
ATOM 2538 O O . GLY A 1 317 ? 19.058 -9.396 -20.829 1.00 97.44 317 GLY A O 1
ATOM 2539 N N . GLY A 1 318 ? 20.284 -7.955 -19.623 1.00 97.31 318 GLY A N 1
ATOM 2540 C CA . GLY A 1 318 ? 21.274 -7.675 -20.655 1.00 97.31 318 GLY A CA 1
ATOM 2541 C C . GLY A 1 318 ? 21.542 -6.187 -20.847 1.00 97.31 318 GLY A C 1
ATOM 2542 O O . GLY A 1 318 ? 21.178 -5.340 -20.028 1.00 97.31 318 GLY A O 1
ATOM 2543 N N . VAL A 1 319 ? 22.201 -5.887 -21.963 1.00 97.12 319 VAL A N 1
ATOM 2544 C CA . VAL A 1 319 ? 22.634 -4.542 -22.343 1.00 97.12 319 VAL A CA 1
ATOM 2545 C C . VAL A 1 319 ? 22.011 -4.178 -23.684 1.00 97.12 319 VAL A C 1
ATOM 2547 O O . VAL A 1 319 ? 21.981 -4.984 -24.611 1.00 97.12 319 VAL A O 1
ATOM 2550 N N . SER A 1 320 ? 21.533 -2.946 -23.779 1.00 96.44 320 SER A N 1
ATOM 2551 C CA . SER A 1 320 ? 21.098 -2.300 -25.016 1.00 96.44 320 SER A CA 1
ATOM 2552 C C . SER A 1 320 ? 21.794 -0.946 -25.145 1.00 96.44 320 SER A C 1
ATOM 2554 O O . SER A 1 320 ? 22.486 -0.499 -24.229 1.00 96.44 320 SER A O 1
ATOM 2556 N N . THR A 1 321 ? 21.571 -0.245 -26.252 1.00 93.25 321 THR A N 1
ATOM 2557 C CA . THR A 1 321 ? 22.067 1.129 -26.414 1.00 93.25 321 THR A CA 1
ATOM 2558 C C . THR A 1 321 ? 21.418 2.120 -25.441 1.00 93.25 321 THR A C 1
ATOM 2560 O O . THR A 1 321 ? 21.971 3.195 -25.219 1.00 93.25 321 THR A O 1
ATOM 2563 N N . LEU A 1 322 ? 20.268 1.775 -24.846 1.00 95.56 322 LEU A N 1
ATOM 2564 C CA . LEU A 1 322 ? 19.491 2.674 -23.990 1.00 95.56 322 LEU A CA 1
ATOM 2565 C C . LEU A 1 322 ? 19.555 2.332 -22.500 1.00 95.56 322 LEU A C 1
ATOM 2567 O O . LEU A 1 322 ? 19.239 3.196 -21.682 1.00 95.56 322 LEU A O 1
ATOM 2571 N N . LEU A 1 323 ? 19.911 1.101 -22.124 1.00 96.88 323 LEU A N 1
ATOM 2572 C CA . LEU A 1 323 ? 19.945 0.665 -20.725 1.00 96.88 323 LEU A CA 1
ATOM 2573 C C . LEU A 1 323 ? 20.702 -0.639 -20.489 1.00 96.88 323 LEU A C 1
ATOM 2575 O O . LEU A 1 323 ? 20.904 -1.437 -21.407 1.00 96.88 323 LEU A O 1
ATOM 2579 N N . VAL A 1 324 ? 21.012 -0.862 -19.212 1.00 97.31 324 VAL A N 1
ATOM 2580 C CA . VAL A 1 324 ? 21.420 -2.139 -18.623 1.00 97.31 324 VAL A CA 1
ATOM 2581 C C . VAL A 1 324 ? 20.354 -2.563 -17.614 1.00 97.31 324 VAL A C 1
ATOM 2583 O O . VAL A 1 324 ? 19.898 -1.749 -16.806 1.00 97.31 324 VAL A O 1
ATOM 2586 N N . SER A 1 325 ? 19.939 -3.825 -17.653 1.00 97.12 325 SER A N 1
ATOM 2587 C CA . SER A 1 325 ? 19.031 -4.399 -16.658 1.00 97.12 325 SER A CA 1
ATOM 2588 C C . SER A 1 325 ? 19.446 -5.818 -16.316 1.00 97.12 325 SER A C 1
ATOM 2590 O O . SER A 1 325 ? 19.945 -6.560 -17.164 1.00 97.12 325 SER A O 1
ATOM 2592 N N . ASP A 1 326 ? 19.176 -6.210 -15.079 1.00 95.31 326 ASP A N 1
ATOM 2593 C CA . ASP A 1 326 ? 19.362 -7.579 -14.631 1.00 95.31 326 ASP A CA 1
ATOM 2594 C C . ASP A 1 326 ? 18.220 -8.515 -15.062 1.00 95.31 326 ASP A C 1
ATOM 2596 O O . ASP A 1 326 ? 18.374 -9.738 -15.044 1.00 95.31 326 ASP A O 1
ATOM 2600 N N . GLY A 1 327 ? 17.110 -7.968 -15.558 1.00 96.81 327 GLY A N 1
ATOM 2601 C CA . GLY A 1 327 ? 15.929 -8.745 -15.911 1.00 96.81 327 GLY A CA 1
ATOM 2602 C C . GLY A 1 327 ? 14.993 -8.941 -14.725 1.00 96.81 327 GLY A C 1
ATOM 2603 O O . GLY A 1 327 ? 15.406 -8.909 -13.563 1.00 96.81 327 GLY A O 1
ATOM 2604 N N . ILE A 1 328 ? 13.710 -9.163 -15.013 1.00 97.44 328 ILE A N 1
ATOM 2605 C CA . ILE A 1 328 ? 12.694 -9.267 -13.959 1.00 97.44 328 ILE A CA 1
ATOM 2606 C C . ILE A 1 328 ? 12.926 -10.474 -13.049 1.00 97.44 328 ILE A C 1
ATOM 2608 O O . ILE A 1 328 ? 12.728 -10.378 -11.844 1.00 97.44 328 ILE A O 1
ATOM 2612 N N . ASP A 1 329 ? 13.391 -11.594 -13.602 1.00 96.31 329 ASP A N 1
ATOM 2613 C CA . ASP A 1 329 ? 13.591 -12.824 -12.833 1.00 96.31 329 ASP A CA 1
ATOM 2614 C C . ASP A 1 329 ? 14.666 -12.684 -11.755 1.00 96.31 329 ASP A C 1
ATOM 2616 O O . ASP A 1 329 ? 14.536 -13.287 -10.696 1.00 96.31 329 ASP A O 1
ATOM 2620 N N . ARG A 1 330 ? 15.707 -11.877 -12.002 1.00 95.12 330 ARG A N 1
ATOM 2621 C CA . ARG A 1 330 ? 16.733 -11.577 -10.994 1.00 95.12 330 ARG A CA 1
ATOM 2622 C C . ARG A 1 330 ? 16.255 -10.564 -9.954 1.00 95.12 330 ARG A C 1
ATOM 2624 O O . ARG A 1 330 ? 16.755 -10.566 -8.835 1.00 95.12 330 ARG A O 1
ATOM 2631 N N . ALA A 1 331 ? 15.294 -9.715 -10.319 1.00 93.62 331 ALA A N 1
ATOM 2632 C CA . ALA A 1 331 ? 14.706 -8.721 -9.427 1.00 93.62 331 ALA A CA 1
ATOM 2633 C C . ALA A 1 331 ? 13.609 -9.288 -8.506 1.00 93.62 331 ALA A C 1
ATOM 2635 O 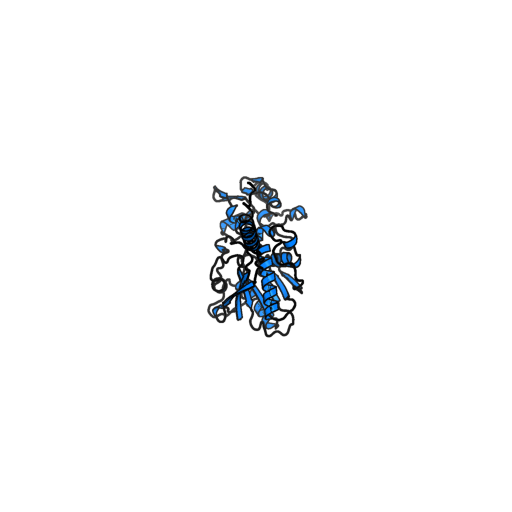O . ALA A 1 331 ? 13.274 -8.661 -7.499 1.00 93.62 331 ALA A O 1
ATOM 2636 N N . ILE A 1 332 ? 13.029 -10.441 -8.851 1.00 92.31 332 ILE A N 1
ATOM 2637 C CA . ILE A 1 332 ? 12.134 -11.199 -7.972 1.00 92.31 332 ILE A CA 1
ATOM 2638 C C . ILE A 1 332 ? 13.003 -11.907 -6.919 1.00 92.31 332 ILE A C 1
ATOM 2640 O O . ILE A 1 332 ? 13.909 -12.663 -7.268 1.00 92.31 332 ILE A O 1
ATOM 2644 N N . HIS A 1 333 ? 12.728 -11.650 -5.638 1.00 69.31 333 HIS A N 1
ATOM 2645 C CA . HIS A 1 333 ? 13.441 -12.221 -4.488 1.00 69.31 333 HIS A CA 1
ATOM 2646 C C . HIS A 1 333 ? 12.547 -13.127 -3.651 1.00 69.31 333 HIS A C 1
ATOM 2648 O O . HIS A 1 333 ? 11.370 -12.748 -3.434 1.00 69.31 333 HIS A O 1
#

Mean predicted aligned error: 7.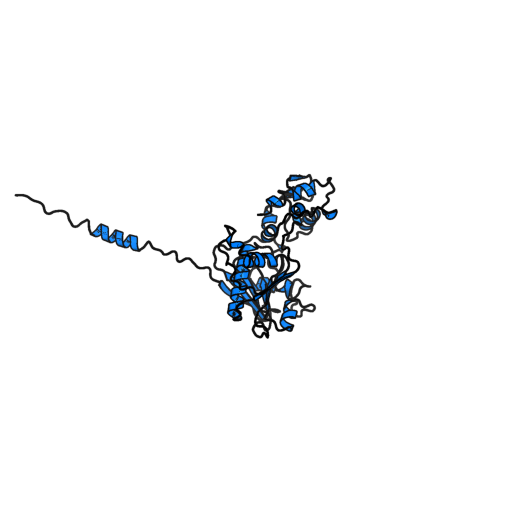46 Å

Radius of gyration: 26.85 Å; Cα contacts (8 Å, |Δi|>4): 651; chains: 1; bounding box: 86×62×100 Å

Secondary structure (DSSP, 8-state):
--------SSSSHHHHHHHHHHSS-----------EEEEEEEEGGGTTTSSEEEEEEE--TT---PPPPGGGS--SHHHHHHHTSSS--TTEEEEEE-TTTTS-SSSS-EEEE--TT--HIIIII-TTSSS--TT---SS--HHHHHHHTT--EEEEEESSTT--HHHHHHHHHHHHHHHHHHH--S-EEEEEEGGGHHHHHHHHTTHHHHSGGGTTSPP--S-EEEEEEES--TT-B-HHHH-HHHHHHHHHTT-SS--S-SEEEETTEEEE-HHHHTT-HHHHTTB--TTTTT----GGG--TTTTHHHHHHHH-EE-SSEEE--HHHH--

pLDDT: mean 90.87, std 15.5, range [37.44, 98.94]

Solvent-accessible surface area (backbone atoms only — not comparable to full-atom values): 18226 Å² total; per-residue (Å²): 134,89,83,87,94,80,88,90,78,76,73,65,66,64,53,55,57,54,55,59,59,64,69,70,69,71,69,72,77,68,75,80,71,63,45,82,40,80,77,48,75,35,50,59,83,65,24,58,88,29,50,30,32,35,26,33,36,43,65,44,82,85,51,53,80,72,63,67,42,82,80,42,36,47,75,41,68,53,60,20,58,58,62,73,40,44,75,44,42,50,38,34,34,36,45,35,32,34,58,56,41,91,67,44,86,51,79,56,37,38,39,38,32,38,29,63,74,48,32,41,59,28,62,25,42,29,66,85,43,74,64,79,52,96,87,66,69,66,93,59,65,22,61,52,58,55,41,36,74,73,34,37,16,38,32,27,42,27,67,39,46,26,38,40,48,38,68,56,45,15,38,53,46,55,50,51,52,51,51,51,25,70,77,67,70,29,84,38,30,31,37,42,18,28,27,57,25,33,48,18,52,47,38,24,74,64,40,48,33,70,78,33,85,96,35,50,85,47,70,69,56,79,79,36,66,75,45,80,45,74,44,84,40,58,86,80,34,44,43,63,42,27,51,18,62,67,53,38,52,47,32,61,77,68,66,46,80,62,63,54,35,42,43,26,33,60,50,98,92,39,79,41,82,29,60,76,62,34,66,36,26,49,29,56,45,76,34,46,32,74,48,53,84,74,68,51,68,84,54,84,77,26,60,37,94,68,83,34,40,51,33,46,12,22,38,71,25,42,73,38,96,52,34,32,14,70,11,46,74,70,58,43,127

Sequence (333 aa):
MNKNSRSCFSTQIFRAVYCCLFLLAFFATAAVHAELLVVSEVTGRDSNPWERIELLEDTSPHFTAENFHLKSRQNHSIIQKAFNTNKPHSRNFLLHFAPNWNKTNYKTPILLVHGAGDNACRGFCHPWSFDVPEDGNIDKPGLMQHLVKQGFSVFAITFSHPHGCNFLQAQQLANAIARIKSVTGSEKVDVIAHSKGAMPVRIYASDLGASMHDYKWITPFRKDIRKAIFVASPLKGIDTAFRYYAYNFTVKQQNLAAPLGPESMLWQGMFVDNFHHNKLFPGQFQMLHNWVKDGIDFSNQSMTSDLNQTRSALYNGGVSTLLVSDGIDRAIH

Foldseek 3Di:
DDDDDDDDDPPPVVVVVVVVVVVPPPPPPPPPPWDKDQPDKDADLLQPVFRIKTKIFTPDPLFAQADADPLFFQDARSLCVNQVHRRHTLRIKMKTWGPCLQFAPDLAAEEEFEAASAFCCCAAAAVPDRYADSVSDRPDGGNRVVVVVVRHNYMYMGGSTSQDALLSVLLVVVSSLVVSCVVRVHQAHEYEYEALRVSSVCCQQVVVLCVDPSRVPRDHNPVRHPYYHYHNYLPQFDDVQLQAPVVQVCCVVVVDLDAHLFQWWQDPNDIDGCVVVNSNRNSNLQRFDQCVVVVPDHDPRSADPQRCPSSCCSACFDDDPTGGGHHSVVSHD